Protein AF-0000000070183981 (afdb_homodimer)

pLDDT: mean 96.45, std 3.1, range [82.12, 98.88]

Sequence (362 aa):
METVVADTCALASLAIPRSVSSYDTASEPDPLQYLLTGSDVFVPTQVETELQEMAGYDDVHAAAATNVRAADEHYRVVDPLDREDADDALPAYGLDEGETAAIVLANALGVDALLTDEFTNLARVHALIEGATLVPTPRLLRDYARVGHMREEQARRLVETIAPHRSWGANSYVQAVLATLMETVVADTCALASLAIPRSVSSYDTASEPDPLQYLLTGSDVFVPTQVETELQEMAGYDDVHAAAATNVRAADEHYRVVDPLDREDADDALPAYGLDEGETAAIVLANALGVDALLTDEFTNLARVHALIEGATLVPTPRLLRDYARVGHMREEQARRLVETIAPHRSWGANSYVQAVLATL

Radius of gyration: 21.24 Å; Cα contacts (8 Å, |Δi|>4): 627; chains: 2; bounding box: 50×62×44 Å

Nearest PDB structures (foldseek):
  3zvk-assembly1_D  TM=5.906E-01  e=3.393E-03  Rickettsia felis
  2fe1-assembly1_A-2  TM=5.518E-01  e=3.990E-03  Pyrobaculum aerophilum str. IM2
  7r6y-assembly1_A  TM=2.533E-01  e=7.679E+00  Oryctolagus cuniculus
  3zvk-assembly1_D  TM=5.906E-01  e=3.692E-03  Rickettsia felis
  2fe1-assembly1_A-2  TM=5.517E-01  e=3.692E-03  Pyrobaculum aerophilum str. IM2

Organism: NCBI:txid2841257

Solvent-accessible surface area (backbone atoms only — not comparable to full-atom values): 19160 Å² total; per-residue (Å²): 108,61,31,31,25,44,22,48,63,25,50,33,52,40,24,29,51,77,45,38,89,93,40,57,51,89,84,39,86,41,60,41,58,49,50,42,73,62,23,51,36,36,28,26,47,57,20,53,51,49,33,56,58,42,35,69,52,90,50,58,61,11,45,2,20,44,54,52,60,73,46,53,88,44,44,42,76,42,54,58,56,75,44,93,86,39,55,96,60,84,74,86,82,84,60,56,68,34,59,43,39,31,45,53,33,29,46,72,69,58,29,48,24,36,33,36,60,50,73,92,50,37,55,56,51,57,36,61,42,54,85,34,43,80,37,32,53,61,54,48,38,48,49,36,21,73,76,62,78,39,52,54,67,55,32,50,49,49,46,62,66,35,21,75,81,69,69,36,78,83,33,65,46,54,52,42,32,54,69,75,93,107,60,30,31,26,43,24,50,63,24,50,31,50,40,22,29,50,75,47,39,87,91,40,57,51,88,84,39,87,43,61,41,58,50,49,42,72,61,23,50,36,35,29,27,48,56,22,53,52,50,32,55,58,42,35,69,52,90,49,58,62,10,46,4,20,44,53,52,59,73,46,53,91,45,42,44,76,41,54,59,56,75,44,93,87,39,54,97,60,83,74,89,81,85,60,56,67,34,58,42,38,32,44,54,34,29,46,73,67,58,29,50,24,37,32,37,62,51,73,91,48,37,54,56,52,59,37,63,42,54,88,35,42,80,37,33,53,62,54,48,39,48,51,37,20,74,75,62,79,39,51,55,67,54,33,51,49,49,48,62,66,35,21,75,80,69,69,35,79,83,32,65,47,53,52,42,31,55,69,74,93

InterPro domains:
  IPR021799 PIN-like domain, prokaryotic [PF11848] (39-179)

Structure (mmCIF, N/CA/C/O backbone):
data_AF-0000000070183981-model_v1
#
loop_
_entity.id
_entity.type
_entity.pdbx_description
1 polymer 'PIN domain containing protein'
#
loop_
_atom_site.group_PDB
_atom_site.id
_atom_site.type_symbol
_atom_site.label_atom_id
_atom_site.label_alt_id
_atom_site.label_comp_id
_atom_site.label_asym_id
_atom_site.label_entity_id
_atom_site.label_seq_id
_atom_site.pdbx_PDB_ins_code
_atom_site.Cartn_x
_atom_site.Cartn_y
_atom_site.Cartn_z
_atom_site.occupancy
_atom_site.B_iso_or_equiv
_atom_site.auth_seq_id
_atom_site.auth_comp_id
_atom_site.auth_asym_id
_atom_site.auth_atom_id
_atom_site.pdbx_PDB_model_num
ATOM 1 N N . MET A 1 1 ? 0.631 1.851 14.305 1 85.5 1 MET A N 1
ATOM 2 C CA . MET A 1 1 ? 1.65 2.682 13.672 1 85.5 1 MET A CA 1
ATOM 3 C C . MET A 1 1 ? 2.426 3.482 14.711 1 85.5 1 MET A C 1
ATOM 5 O O . MET A 1 1 ? 1.943 4.508 15.195 1 85.5 1 MET A O 1
ATOM 9 N N . GLU A 1 2 ? 3.535 2.947 15.148 1 94.38 2 GLU A N 1
ATOM 10 C CA . GLU A 1 2 ? 4.312 3.605 16.203 1 94.38 2 GLU A CA 1
ATOM 11 C C . GLU A 1 2 ? 5.109 4.781 15.633 1 94.38 2 GLU A C 1
ATOM 13 O O . GLU A 1 2 ? 5.176 5.844 16.266 1 94.38 2 GLU A O 1
ATOM 18 N N . THR A 1 3 ? 5.73 4.625 14.5 1 98.69 3 THR A N 1
ATOM 19 C CA . THR A 1 3 ? 6.516 5.672 13.859 1 98.69 3 THR A CA 1
ATOM 20 C C . THR A 1 3 ? 5.969 5.992 12.469 1 98.69 3 THR A C 1
ATOM 22 O O . THR A 1 3 ? 5.617 5.082 11.711 1 98.69 3 THR A O 1
ATOM 25 N N . VAL A 1 4 ? 5.887 7.32 12.188 1 98.75 4 VAL A N 1
ATOM 26 C CA . VAL A 1 4 ? 5.242 7.746 10.953 1 98.75 4 VAL A CA 1
ATOM 27 C C . VAL A 1 4 ? 6.012 8.914 10.344 1 98.75 4 VAL A C 1
ATOM 29 O O . VAL A 1 4 ? 6.453 9.82 11.062 1 98.75 4 VAL A O 1
ATOM 32 N N . VAL A 1 5 ? 6.246 8.875 9.07 1 98.88 5 VAL A N 1
ATOM 33 C CA . VAL A 1 5 ? 6.59 10.07 8.305 1 98.88 5 VAL A CA 1
ATOM 34 C C . VAL A 1 5 ? 5.348 10.602 7.59 1 98.88 5 VAL A C 1
ATOM 36 O O . VAL A 1 5 ? 4.602 9.836 6.977 1 98.88 5 VAL A O 1
ATOM 39 N N . ALA A 1 6 ? 5.074 11.875 7.727 1 98.88 6 ALA A N 1
ATOM 40 C CA . ALA A 1 6 ? 3.883 12.469 7.129 1 98.88 6 ALA A CA 1
ATOM 41 C C . ALA A 1 6 ? 4.254 13.562 6.133 1 98.88 6 ALA A C 1
ATOM 43 O O . ALA A 1 6 ? 5.188 14.336 6.367 1 98.88 6 ALA A O 1
ATOM 44 N N . ASP A 1 7 ? 3.541 13.578 5 1 98.31 7 ASP A N 1
ATOM 45 C CA . ASP A 1 7 ? 3.787 14.609 3.996 1 98.31 7 ASP A CA 1
ATOM 46 C C . ASP A 1 7 ? 2.791 15.758 4.129 1 98.31 7 ASP A C 1
ATOM 48 O O . ASP A 1 7 ? 1.891 15.711 4.969 1 98.31 7 ASP A O 1
ATOM 52 N N . THR A 1 8 ? 2.982 16.781 3.371 1 98.31 8 THR A N 1
ATOM 53 C CA . THR A 1 8 ? 2.244 18.047 3.49 1 98.31 8 THR A CA 1
ATOM 54 C C . THR A 1 8 ? 0.746 17.797 3.326 1 98.31 8 THR A C 1
ATOM 56 O O . THR A 1 8 ? -0.052 18.234 4.164 1 98.31 8 THR A O 1
ATOM 59 N N . CYS A 1 9 ? 0.341 17.125 2.271 1 97.69 9 CYS A N 1
ATOM 60 C CA . CYS A 1 9 ? -1.069 16.984 1.922 1 97.69 9 CYS A CA 1
ATOM 61 C C . CYS A 1 9 ? -1.827 16.219 2.992 1 97.69 9 CYS A C 1
ATOM 63 O O . CYS A 1 9 ? -2.951 16.578 3.346 1 97.69 9 CYS A O 1
ATOM 65 N N . ALA A 1 10 ? -1.225 15.203 3.545 1 98.62 10 ALA A N 1
ATOM 66 C CA . ALA A 1 10 ? -1.896 14.406 4.566 1 98.62 10 ALA A CA 1
ATOM 67 C C . ALA A 1 10 ? -2.059 15.195 5.863 1 98.62 10 ALA A C 1
ATOM 69 O O . ALA A 1 10 ? -3.119 15.156 6.492 1 98.62 10 ALA A O 1
ATOM 70 N N . LEU A 1 11 ? -1.002 15.883 6.258 1 98.81 11 LEU A N 1
ATOM 71 C CA . LEU A 1 11 ? -1.078 16.703 7.461 1 98.81 11 LEU A CA 1
ATOM 72 C C . LEU A 1 11 ? -2.15 17.781 7.316 1 98.81 11 LEU A C 1
ATOM 74 O O . LEU A 1 11 ? -2.951 17.984 8.234 1 98.81 11 LEU A O 1
ATOM 78 N N . ALA A 1 12 ? -2.127 18.438 6.203 1 98.56 12 ALA A N 1
ATOM 79 C CA . ALA A 1 12 ? -3.148 19.453 5.945 1 98.56 12 ALA A CA 1
ATOM 80 C C . ALA A 1 12 ? -4.547 18.844 5.977 1 98.56 12 ALA A C 1
ATOM 82 O O . ALA A 1 12 ? -5.469 19.422 6.555 1 98.56 12 ALA A O 1
ATOM 83 N N . SER A 1 13 ? -4.723 17.688 5.332 1 98.75 13 SER A N 1
ATOM 84 C CA . SER A 1 13 ? -6.016 17 5.328 1 98.75 13 SER A CA 1
ATOM 85 C C . SER A 1 13 ? -6.496 16.719 6.746 1 98.75 13 SER A C 1
ATOM 87 O O . SER A 1 13 ? -7.648 16.984 7.086 1 98.75 13 SER A O 1
ATOM 89 N N . LEU A 1 14 ? -5.629 16.234 7.598 1 98.75 14 LEU A N 1
ATOM 90 C CA . LEU A 1 14 ? -5.988 15.852 8.961 1 98.75 14 LEU A CA 1
ATOM 91 C C . LEU A 1 14 ? -6.309 17.078 9.805 1 98.75 14 LEU A C 1
ATOM 93 O O . LEU A 1 14 ? -6.992 16.969 10.828 1 98.75 14 LEU A O 1
ATOM 97 N N . ALA A 1 15 ? -5.852 18.25 9.383 1 98.69 15 ALA A N 1
ATOM 98 C CA . ALA A 1 15 ? -6.039 19.469 10.156 1 98.69 15 ALA A CA 1
ATOM 99 C C . ALA A 1 15 ? -7.293 20.219 9.711 1 98.69 15 ALA A C 1
ATOM 101 O O . ALA A 1 15 ? -7.754 21.141 10.398 1 98.69 15 ALA A O 1
ATOM 102 N N . ILE A 1 16 ? -7.871 19.859 8.602 1 98.56 16 ILE A N 1
ATOM 103 C CA . ILE A 1 16 ? -9.008 20.562 8.023 1 98.56 16 ILE A CA 1
ATOM 104 C C . ILE A 1 16 ? -10.172 20.562 9 1 98.56 16 ILE A C 1
ATOM 106 O O . ILE A 1 16 ? -10.812 21.594 9.219 1 98.56 16 ILE A O 1
ATOM 110 N N . PRO A 1 17 ? -10.477 19.453 9.672 1 98.56 17 PRO A N 1
ATOM 111 C CA . PRO A 1 17 ? -11.625 19.469 10.578 1 98.56 17 PRO A CA 1
ATOM 112 C C . PRO A 1 17 ? -11.508 20.562 11.648 1 98.56 17 PRO A C 1
ATOM 114 O O . PRO A 1 17 ? -12.523 21.125 12.07 1 98.56 17 PRO A O 1
ATOM 117 N N . ARG A 1 18 ? -10.32 20.938 12.039 1 97.62 18 ARG A N 1
ATOM 118 C CA . ARG A 1 18 ? -10.109 22 13.008 1 97.62 18 ARG A CA 1
ATOM 119 C C . ARG A 1 18 ? -10.281 23.375 12.359 1 97.62 18 ARG A C 1
ATOM 121 O O . ARG A 1 18 ? -10.422 24.375 13.055 1 97.62 18 ARG A O 1
ATOM 128 N N . SER A 1 19 ? -10.273 23.406 11.031 1 97.44 19 SER A N 1
ATOM 129 C CA . SER A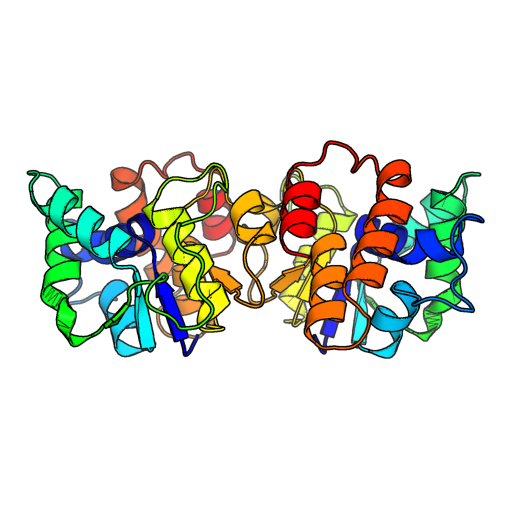 1 19 ? -10.188 24.672 10.312 1 97.44 19 SER A CA 1
ATOM 130 C C . SER A 1 19 ? -11.539 25.062 9.727 1 97.44 19 SER A C 1
ATOM 132 O O . SER A 1 19 ? -11.656 26.125 9.102 1 97.44 19 SER A O 1
ATOM 134 N N . VAL A 1 20 ? -12.516 24.188 9.906 1 97.56 20 VAL A N 1
ATOM 135 C CA . VAL A 1 20 ? -13.812 24.5 9.312 1 97.56 20 VAL A CA 1
ATOM 136 C C . VAL A 1 20 ? -14.875 24.578 10.406 1 97.56 20 VAL A C 1
ATOM 138 O O . VAL A 1 20 ? -14.758 23.938 11.445 1 97.56 20 VAL A O 1
ATOM 141 N N . SER A 1 21 ? -15.875 25.359 10.141 1 95.19 21 SER A N 1
ATOM 142 C CA . SER A 1 21 ? -16.922 25.578 11.133 1 95.19 21 SER A CA 1
ATOM 143 C C . SER A 1 21 ? -17.938 24.438 11.133 1 95.19 21 SER A C 1
ATOM 145 O O . SER A 1 21 ? -18.672 24.25 12.109 1 95.19 21 SER A O 1
ATOM 147 N N . SER A 1 22 ? -17.953 23.609 10.07 1 95.56 22 SER A N 1
ATOM 148 C CA . SER A 1 22 ? -18.969 22.578 9.906 1 95.56 22 SER A CA 1
ATOM 149 C C . SER A 1 22 ? -18.625 21.344 10.734 1 95.56 22 SER A C 1
ATOM 151 O O . SER A 1 22 ? -19.406 20.391 10.805 1 95.56 22 SER A O 1
ATOM 153 N N . TYR A 1 23 ? -17.469 21.359 11.398 1 97.44 23 TYR A N 1
ATOM 154 C CA . TYR A 1 23 ? -17.031 20.234 12.227 1 97.44 23 TYR A CA 1
ATOM 155 C C . TYR A 1 23 ? -16.438 20.734 13.539 1 97.44 23 TYR A C 1
ATOM 157 O O . TYR A 1 23 ? -15.672 21.703 13.562 1 97.44 23 TYR A O 1
ATOM 165 N N . ASP A 1 24 ? -16.828 20.078 14.617 1 96.88 24 ASP A N 1
ATOM 166 C CA . ASP A 1 24 ? -16.422 20.531 15.945 1 96.88 24 ASP A CA 1
ATOM 167 C C . ASP A 1 24 ? -15.508 19.516 16.609 1 96.88 24 ASP A C 1
ATOM 169 O O . ASP A 1 24 ? -15.984 18.578 17.25 1 96.88 24 ASP A O 1
ATOM 173 N N . THR A 1 25 ? -14.203 19.781 16.594 1 95.5 25 THR A N 1
ATOM 174 C CA . THR A 1 25 ? -13.219 18.844 17.125 1 95.5 25 THR A CA 1
ATOM 175 C C . THR A 1 25 ? -13.242 18.844 18.656 1 95.5 25 THR A C 1
ATOM 177 O O . THR A 1 25 ? -12.57 18.031 19.297 1 95.5 25 THR A O 1
ATOM 180 N N . ALA A 1 26 ? -14.016 19.688 19.25 1 94.5 26 ALA A N 1
ATOM 181 C CA . ALA A 1 26 ? -14.164 19.672 20.703 1 94.5 26 ALA A CA 1
ATOM 182 C C . ALA A 1 26 ? -15.078 18.531 21.156 1 94.5 26 ALA A C 1
ATOM 184 O O . ALA A 1 26 ? -14.883 17.969 22.234 1 94.5 26 ALA A O 1
ATOM 185 N N . SER A 1 27 ? -16.031 18.188 20.344 1 95.44 27 SER A N 1
ATOM 186 C CA . SER A 1 27 ? -17.016 17.172 20.719 1 95.44 27 SER A CA 1
ATOM 187 C C . SER A 1 27 ? -16.906 15.938 19.828 1 95.44 27 SER A C 1
ATOM 189 O O . SER A 1 27 ? -17.516 14.906 20.125 1 95.44 27 SER A O 1
ATOM 191 N N . GLU A 1 28 ? -16.188 16.078 18.797 1 97.38 28 GLU A N 1
ATOM 192 C CA . GLU A 1 28 ? -15.992 14.984 17.844 1 97.38 28 GLU A CA 1
ATOM 193 C C . GLU A 1 28 ? -14.516 14.625 17.703 1 97.38 28 GLU A C 1
ATOM 195 O O . GLU A 1 28 ? -13.641 15.398 18.094 1 97.38 28 GLU A O 1
ATOM 200 N N . PRO A 1 29 ? -14.188 13.484 17.188 1 97.69 29 PRO A N 1
ATOM 201 C CA . PRO A 1 29 ? -12.789 13.07 17.047 1 97.69 29 PRO A CA 1
ATOM 202 C C . PRO A 1 29 ? -11.961 14.07 16.25 1 97.69 29 PRO A C 1
ATOM 204 O O . PRO A 1 29 ? -12.43 14.609 15.242 1 97.69 29 PRO A O 1
ATOM 207 N N . ASP A 1 30 ? -10.797 14.352 16.75 1 98.12 30 ASP A N 1
ATOM 208 C CA . ASP A 1 30 ? -9.797 15.164 16.078 1 98.12 30 ASP A CA 1
ATOM 209 C C . ASP A 1 30 ? -8.688 14.297 15.492 1 98.12 30 ASP A C 1
ATOM 211 O O . ASP A 1 30 ? -7.766 13.891 16.203 1 98.12 30 ASP A O 1
ATOM 215 N N . PRO A 1 31 ? -8.758 14.109 14.172 1 98.19 31 PRO A N 1
ATOM 216 C CA . PRO A 1 31 ? -7.832 13.125 13.609 1 98.19 31 PRO A CA 1
ATOM 217 C C . PRO A 1 31 ? -6.375 13.586 13.656 1 98.19 31 PRO A C 1
ATOM 219 O O . PRO A 1 31 ? -5.465 12.758 13.766 1 98.19 31 PRO A O 1
ATOM 222 N N . LEU A 1 32 ? -6.09 14.898 13.547 1 98.5 32 LEU A N 1
ATOM 223 C CA . LEU A 1 32 ? -4.719 15.383 13.688 1 98.5 32 LEU A CA 1
ATOM 224 C C . LEU A 1 32 ? -4.184 15.102 15.086 1 98.5 32 LEU A C 1
ATOM 226 O O . LEU A 1 32 ? -3.041 14.656 15.234 1 98.5 32 LEU A O 1
ATOM 230 N N . GLN A 1 33 ? -4.973 15.375 16.078 1 97.38 33 GLN A N 1
ATOM 231 C CA . GLN A 1 33 ? -4.586 15.086 17.453 1 97.38 33 GLN A CA 1
ATOM 232 C C . GLN A 1 33 ? -4.312 13.594 17.641 1 97.38 33 GLN A C 1
ATOM 234 O O . GLN A 1 33 ? -3.342 13.219 18.312 1 97.38 33 GLN A O 1
ATOM 239 N N . TYR A 1 34 ? -5.191 12.727 17.094 1 97.56 34 TYR A N 1
ATOM 240 C CA . TYR A 1 34 ? -5.004 11.289 17.219 1 97.56 34 TYR A CA 1
ATOM 241 C C . TYR A 1 34 ? -3.65 10.867 16.656 1 97.56 34 TYR A C 1
ATOM 243 O O . TYR A 1 34 ? -2.936 10.078 17.281 1 97.56 34 TYR A O 1
ATOM 251 N N . LEU A 1 35 ? -3.289 11.383 15.492 1 98.31 35 LEU A N 1
ATOM 252 C CA . LEU A 1 35 ? -2.014 11.039 14.875 1 98.31 35 LEU A CA 1
ATOM 253 C C . LEU A 1 35 ? -0.848 11.492 15.742 1 98.31 35 LEU A C 1
ATOM 255 O O . LEU A 1 35 ? 0.049 10.703 16.047 1 98.31 35 LEU A O 1
ATOM 259 N N . LEU A 1 36 ? -0.899 12.742 16.188 1 98.31 36 LEU A N 1
ATOM 260 C CA . LEU A 1 36 ? 0.239 13.383 16.828 1 98.31 36 LEU A CA 1
ATOM 261 C C . LEU A 1 36 ? 0.43 12.852 18.25 1 98.31 36 LEU A C 1
ATOM 263 O O . LEU A 1 36 ? 1.544 12.867 18.781 1 98.31 36 LEU A O 1
ATOM 267 N N . THR A 1 37 ? -0.575 12.344 18.859 1 96.5 37 THR A N 1
ATOM 268 C CA . THR A 1 37 ? -0.451 11.82 20.203 1 96.5 37 THR A CA 1
ATOM 269 C C . THR A 1 37 ? -0.299 10.305 20.188 1 96.5 37 THR A C 1
ATOM 271 O O . THR A 1 37 ? 0.174 9.711 21.172 1 96.5 37 THR A O 1
ATOM 274 N N . GLY A 1 38 ? -0.689 9.68 19.141 1 96.56 38 GLY A N 1
ATOM 275 C CA . GLY A 1 38 ? -0.695 8.227 19.078 1 96.56 38 GLY A CA 1
ATOM 276 C C . GLY A 1 38 ? 0.541 7.652 18.422 1 96.56 38 GLY A C 1
ATOM 277 O O . GLY A 1 38 ? 0.79 6.445 18.484 1 96.56 38 GLY A O 1
ATOM 278 N N . SER A 1 39 ? 1.316 8.484 17.75 1 97.94 39 SER A N 1
ATOM 279 C CA . SER A 1 39 ? 2.492 8.023 17.016 1 97.94 39 SER A CA 1
ATOM 280 C C . SER A 1 39 ? 3.652 9.008 17.172 1 97.94 39 SER A C 1
ATOM 282 O O . SER A 1 39 ? 3.445 10.172 17.5 1 97.94 39 SER A O 1
ATOM 284 N N . ASP A 1 40 ? 4.859 8.492 17.031 1 98.69 40 ASP A N 1
ATOM 285 C CA . ASP A 1 40 ? 6.016 9.352 16.781 1 98.69 40 ASP A CA 1
ATOM 286 C C . ASP A 1 40 ? 6.062 9.82 15.336 1 98.69 40 ASP A C 1
ATOM 288 O O . ASP A 1 40 ? 6.367 9.047 14.43 1 98.69 40 ASP A O 1
ATOM 292 N N . VAL A 1 41 ? 5.812 11.094 15.133 1 98.88 41 VAL A N 1
ATOM 293 C CA . VAL A 1 41 ? 5.633 11.609 13.781 1 98.88 41 VAL A CA 1
ATOM 294 C C . VAL A 1 41 ? 6.879 12.383 13.352 1 98.88 41 VAL A C 1
ATOM 296 O O . VAL A 1 41 ? 7.367 13.242 14.086 1 98.88 41 VAL A O 1
ATOM 299 N N . PHE A 1 42 ? 7.402 12.086 12.18 1 98.88 42 PHE A N 1
ATOM 300 C CA . PHE A 1 42 ? 8.508 12.789 11.539 1 98.88 42 PHE A CA 1
ATOM 301 C C . PHE A 1 42 ? 8.031 13.547 10.312 1 98.88 42 PHE A C 1
ATOM 303 O O . PHE A 1 42 ? 7.223 13.039 9.531 1 98.88 42 PHE A O 1
ATOM 310 N N . VAL A 1 43 ? 8.531 14.711 10.188 1 98.81 43 VAL A N 1
ATOM 311 C CA . VAL A 1 43 ? 8.211 15.594 9.07 1 98.81 43 VAL A CA 1
ATOM 312 C C . VAL A 1 43 ? 9.492 16.078 8.406 1 98.81 43 VAL A C 1
ATOM 314 O O . VAL A 1 43 ? 10.344 16.688 9.055 1 98.81 43 VAL A O 1
ATOM 317 N N . PRO A 1 44 ? 9.648 15.781 7.09 1 98.69 44 PRO A N 1
ATOM 318 C CA . PRO A 1 44 ? 10.844 16.312 6.418 1 98.69 44 PRO A CA 1
ATOM 319 C C . PRO A 1 44 ? 10.891 17.844 6.406 1 98.69 44 PRO A C 1
ATOM 321 O O . PRO A 1 44 ? 9.844 18.484 6.367 1 98.69 44 PRO A O 1
ATOM 324 N N . THR A 1 45 ? 12.102 18.375 6.328 1 98.31 45 THR A N 1
ATOM 325 C CA . THR A 1 45 ? 12.281 19.828 6.277 1 98.31 45 THR A CA 1
ATOM 326 C C . THR A 1 45 ? 11.547 20.422 5.082 1 98.31 45 THR A C 1
ATOM 328 O O . THR A 1 45 ? 11.039 21.547 5.16 1 98.31 45 THR A O 1
ATOM 331 N N . GLN A 1 46 ? 11.547 19.719 3.949 1 98.44 46 GLN A N 1
ATOM 332 C CA . GLN A 1 46 ? 10.844 20.172 2.754 1 98.44 46 GLN A CA 1
ATOM 333 C C . GLN A 1 46 ? 9.344 20.328 3.02 1 98.44 46 GLN A C 1
ATOM 335 O O . GLN A 1 46 ? 8.719 21.281 2.551 1 98.44 46 GLN A O 1
ATOM 340 N N . VAL A 1 47 ? 8.781 19.422 3.771 1 98.69 47 VAL A N 1
ATOM 341 C CA . VAL A 1 47 ? 7.359 19.438 4.113 1 98.69 47 VAL A CA 1
ATOM 342 C C . VAL A 1 47 ? 7.074 20.594 5.066 1 98.69 47 VAL A C 1
ATOM 344 O O . VAL A 1 47 ? 6.07 21.297 4.914 1 98.69 47 VAL A O 1
ATOM 347 N N . GLU A 1 48 ? 7.941 20.797 6.047 1 98.62 48 GLU A N 1
ATOM 348 C CA . GLU A 1 48 ? 7.801 21.938 6.945 1 98.62 48 GLU A CA 1
ATOM 349 C C . GLU A 1 48 ? 7.77 23.25 6.164 1 98.62 48 GLU A C 1
ATOM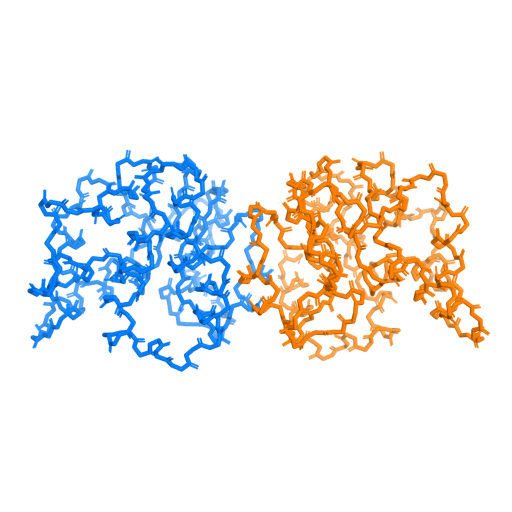 351 O O . GLU A 1 48 ? 6.949 24.125 6.445 1 98.62 48 GLU A O 1
ATOM 356 N N . THR A 1 49 ? 8.664 23.375 5.207 1 98.44 49 THR A N 1
ATOM 357 C CA . THR A 1 49 ? 8.719 24.562 4.359 1 98.44 49 THR A CA 1
ATOM 358 C C . THR A 1 49 ? 7.41 24.734 3.588 1 98.44 49 THR A C 1
ATOM 360 O O . THR A 1 49 ? 6.879 25.844 3.498 1 98.44 49 THR A O 1
ATOM 363 N N . GLU A 1 50 ? 6.914 23.656 3.045 1 98.69 50 GLU A N 1
ATOM 364 C CA . GLU A 1 50 ? 5.652 23.703 2.309 1 98.69 50 GLU A CA 1
ATOM 365 C C . GLU A 1 50 ? 4.5 24.125 3.213 1 98.69 50 GLU A C 1
ATOM 367 O O . GLU A 1 50 ? 3.633 24.891 2.803 1 98.69 50 GLU A O 1
ATOM 372 N N . LEU A 1 51 ? 4.484 23.594 4.414 1 98.5 51 LEU A N 1
ATOM 373 C CA . LEU A 1 51 ? 3.451 23.969 5.371 1 98.5 51 LEU A CA 1
ATOM 374 C C . LEU A 1 51 ? 3.537 25.469 5.699 1 98.5 51 LEU A C 1
ATOM 376 O O . LEU A 1 51 ? 2.51 26.141 5.809 1 98.5 51 LEU A O 1
ATOM 380 N N . GLN A 1 52 ? 4.723 25.953 5.855 1 98.31 52 GLN A N 1
ATOM 381 C CA . GLN A 1 52 ? 4.93 27.375 6.125 1 98.31 52 GLN A CA 1
ATOM 382 C C . GLN A 1 52 ? 4.402 28.234 4.977 1 98.31 52 GLN A C 1
ATOM 384 O O . GLN A 1 52 ? 3.734 29.25 5.203 1 98.31 52 GLN A O 1
ATOM 389 N N . GLU A 1 53 ? 4.707 27.828 3.74 1 98 53 GLU A N 1
ATOM 390 C CA . GLU A 1 53 ? 4.23 28.547 2.564 1 98 53 GLU A CA 1
ATOM 391 C C . GLU A 1 53 ? 2.709 28.5 2.469 1 98 53 GLU A C 1
ATOM 393 O O . GLU A 1 53 ? 2.072 29.516 2.191 1 98 53 GLU A O 1
ATOM 398 N N . MET A 1 54 ? 2.148 27.344 2.713 1 97.44 54 MET A N 1
ATOM 399 C CA . MET A 1 54 ? 0.699 27.172 2.666 1 97.44 54 MET A CA 1
ATOM 400 C C . MET A 1 54 ? 0.009 28.062 3.697 1 97.44 54 MET A C 1
ATOM 402 O O . MET A 1 54 ? -1.062 28.609 3.436 1 97.44 54 MET A O 1
ATOM 406 N N . ALA A 1 55 ? 0.583 28.25 4.844 1 97.31 55 ALA A N 1
ATOM 407 C CA . ALA A 1 55 ? 0.009 29 5.949 1 97.31 55 ALA A CA 1
ATOM 408 C C . ALA A 1 55 ? -0.073 30.484 5.605 1 97.31 55 ALA A C 1
ATOM 410 O O . ALA A 1 55 ? -0.772 31.25 6.277 1 97.31 55 ALA A O 1
ATOM 411 N N . GLY A 1 56 ? 0.667 30.891 4.602 1 94.94 56 GLY A N 1
ATOM 412 C CA . GLY A 1 56 ? 0.714 32.281 4.223 1 94.94 56 GLY A CA 1
ATOM 413 C C . GLY A 1 56 ? -0.491 32.75 3.414 1 94.94 56 GLY A C 1
ATOM 414 O O . GLY A 1 56 ? -0.698 33.938 3.201 1 94.94 56 GLY A O 1
ATOM 415 N N . TYR A 1 57 ? -1.337 31.844 2.994 1 93.81 57 TYR A N 1
ATOM 416 C CA . TYR A 1 57 ? -2.527 32.156 2.217 1 93.81 57 TYR A CA 1
ATOM 417 C C . TYR A 1 57 ? -3.711 32.469 3.129 1 93.81 57 TYR A C 1
ATOM 419 O O . TYR A 1 57 ? -3.533 32.719 4.32 1 93.81 57 TYR A O 1
ATOM 427 N N . ASP A 1 58 ? -4.758 32.719 2.521 1 91.5 58 ASP A N 1
ATOM 428 C CA . ASP A 1 58 ? -5.961 33.031 3.287 1 91.5 58 ASP A CA 1
ATOM 429 C C . ASP A 1 58 ? -7.133 32.156 2.855 1 91.5 58 ASP A C 1
ATOM 431 O O . ASP A 1 58 ? -8.086 32.625 2.246 1 91.5 58 ASP A O 1
ATOM 435 N N . ASP A 1 59 ? -7.008 30.859 3.145 1 95.19 59 ASP A N 1
ATOM 436 C CA . ASP A 1 59 ? -8.055 29.891 2.846 1 95.19 59 ASP A CA 1
ATOM 437 C C . ASP A 1 59 ? -8.023 28.734 3.838 1 95.19 59 ASP A C 1
ATOM 439 O O . ASP A 1 59 ? -7.348 28.797 4.867 1 95.19 59 ASP A O 1
ATOM 443 N N . VAL A 1 60 ? -8.852 27.797 3.68 1 96.25 60 VAL A N 1
ATOM 444 C CA . VAL A 1 60 ? -9.008 26.672 4.605 1 96.25 60 VAL A CA 1
ATOM 445 C C . VAL A 1 60 ? -7.691 25.906 4.715 1 96.25 60 VAL A C 1
ATOM 447 O O . VAL A 1 60 ? -7.352 25.406 5.785 1 96.25 60 VAL A O 1
ATOM 450 N N . HIS A 1 61 ? -6.883 25.828 3.645 1 96.81 61 HIS A N 1
ATOM 451 C CA . HIS A 1 61 ? -5.594 25.141 3.662 1 96.81 61 HIS A CA 1
ATOM 452 C C . HIS A 1 61 ? -4.578 25.891 4.512 1 96.81 61 HIS A C 1
ATOM 454 O O . HIS A 1 61 ? -3.75 25.281 5.188 1 96.81 61 HIS A O 1
ATOM 460 N N . ALA A 1 62 ? -4.684 27.188 4.383 1 98 62 ALA A N 1
ATOM 461 C CA . ALA A 1 62 ? -3.816 28.016 5.215 1 98 62 ALA A CA 1
ATOM 462 C C . ALA A 1 62 ? -4.105 27.797 6.699 1 98 62 ALA A C 1
ATOM 464 O O . ALA A 1 62 ? -3.182 27.672 7.504 1 98 62 ALA A O 1
ATOM 465 N N . ALA A 1 63 ? -5.379 27.828 7.027 1 98.12 63 ALA A N 1
ATOM 466 C CA . ALA A 1 63 ? -5.781 27.578 8.406 1 98.12 63 ALA A CA 1
ATOM 467 C C . ALA A 1 63 ? -5.336 26.203 8.867 1 98.12 63 ALA A C 1
ATOM 469 O O . ALA A 1 63 ? -4.852 26.031 9.984 1 98.12 63 ALA A O 1
ATOM 470 N N . ALA A 1 64 ? -5.504 25.188 8.031 1 98.38 64 ALA A N 1
ATOM 471 C CA . ALA A 1 64 ? -5.074 23.828 8.336 1 98.38 64 ALA A CA 1
ATOM 472 C C . ALA A 1 64 ? -3.568 23.766 8.578 1 98.38 64 ALA A C 1
ATOM 474 O O . ALA A 1 64 ? -3.113 23.203 9.578 1 98.38 64 ALA A O 1
ATOM 475 N N . ALA A 1 65 ? -2.832 24.375 7.629 1 98.56 65 ALA A N 1
ATOM 476 C CA . ALA A 1 65 ? -1.377 24.391 7.758 1 98.56 65 ALA A CA 1
ATOM 477 C C . ALA A 1 65 ? -0.952 25.094 9.047 1 98.56 65 ALA A C 1
ATOM 479 O O . ALA A 1 65 ? -0.027 24.641 9.727 1 98.56 65 ALA A O 1
ATOM 480 N N . THR A 1 66 ? -1.589 26.188 9.359 1 98.44 66 THR A N 1
ATOM 481 C CA . THR A 1 66 ? -1.312 26.906 10.594 1 98.44 66 THR A CA 1
ATOM 482 C C . THR A 1 66 ? -1.568 26.031 11.812 1 98.44 66 THR A C 1
ATOM 484 O O . THR A 1 66 ? -0.788 26.031 12.766 1 98.44 66 THR A O 1
ATOM 487 N N . ASN A 1 67 ? -2.668 25.297 11.797 1 98.12 67 ASN A N 1
ATOM 488 C CA . ASN A 1 67 ? -2.99 24.375 12.883 1 98.12 67 ASN A CA 1
ATOM 489 C C . ASN A 1 67 ? -1.92 23.297 13.039 1 98.12 67 ASN A C 1
ATOM 491 O O . ASN A 1 67 ? -1.555 22.938 14.156 1 98.12 67 ASN A O 1
ATOM 495 N N . VAL A 1 68 ? -1.388 22.734 11.945 1 98.75 68 VAL A N 1
ATOM 496 C CA . VAL A 1 68 ? -0.322 21.734 12.008 1 98.75 68 VAL A CA 1
ATOM 497 C C . VAL A 1 68 ? 0.923 22.344 12.641 1 98.75 68 VAL A C 1
ATOM 499 O O . VAL A 1 68 ? 1.509 21.766 13.562 1 98.75 68 VAL A O 1
ATOM 502 N N . ARG A 1 69 ? 1.273 23.516 12.125 1 98.5 69 ARG A N 1
ATOM 503 C CA . ARG A 1 69 ? 2.498 24.172 12.586 1 98.5 69 ARG A CA 1
ATOM 504 C C . ARG A 1 69 ? 2.398 24.547 14.055 1 98.5 69 ARG A C 1
ATOM 506 O O . ARG A 1 69 ? 3.396 24.531 14.781 1 98.5 69 ARG A O 1
ATOM 513 N N . ALA A 1 70 ? 1.241 24.844 14.523 1 98 70 ALA A N 1
ATOM 514 C CA . ALA A 1 70 ? 1.024 25.203 15.93 1 98 70 ALA A CA 1
ATOM 515 C C . ALA A 1 70 ? 1.266 24.016 16.844 1 98 70 ALA A C 1
ATOM 517 O O . ALA A 1 70 ? 1.488 24.188 18.047 1 98 70 ALA A O 1
ATOM 518 N N . ALA A 1 71 ? 1.226 22.812 16.297 1 97.88 71 ALA A N 1
ATOM 519 C CA . ALA A 1 71 ? 1.426 21.594 17.062 1 97.88 71 ALA A CA 1
ATOM 520 C C . ALA A 1 71 ? 2.863 21.094 16.938 1 97.88 71 ALA A C 1
ATOM 522 O O . ALA A 1 71 ? 3.125 19.891 17.062 1 97.88 71 ALA A O 1
ATOM 523 N N . ASP A 1 72 ? 3.812 21.969 16.719 1 96.44 72 ASP A N 1
ATOM 524 C CA . ASP A 1 72 ? 5.195 21.641 16.375 1 96.44 72 ASP A CA 1
ATOM 525 C C . ASP A 1 72 ? 5.879 20.906 17.531 1 96.44 72 ASP A C 1
ATOM 527 O O . ASP A 1 72 ? 6.91 20.25 17.344 1 96.44 72 ASP A O 1
ATOM 531 N N . GLU A 1 73 ? 5.363 20.859 18.719 1 97.56 73 GLU A N 1
ATOM 532 C CA . GLU A 1 73 ? 5.953 20.125 19.844 1 97.56 73 GLU A CA 1
ATOM 533 C C . GLU A 1 73 ? 5.656 18.625 19.734 1 97.56 73 GLU A C 1
ATOM 535 O O . GLU A 1 73 ? 6.273 17.828 20.438 1 97.56 73 GLU A O 1
ATOM 540 N N . HIS A 1 74 ? 4.77 18.25 18.859 1 98.19 74 HIS A N 1
ATOM 541 C CA . HIS A 1 74 ? 4.285 16.875 18.828 1 98.19 74 HIS A CA 1
ATOM 542 C C . HIS A 1 74 ? 4.832 16.125 17.625 1 98.19 74 HIS A C 1
ATOM 544 O O . HIS A 1 74 ? 4.461 14.977 17.391 1 98.19 74 HIS A O 1
ATOM 550 N N . TYR A 1 75 ? 5.613 16.734 16.828 1 98.75 75 TYR A N 1
ATOM 551 C CA . TYR A 1 75 ? 6.32 16.047 15.758 1 98.75 75 TYR A CA 1
ATOM 552 C C . TYR A 1 75 ? 7.738 16.562 15.602 1 98.75 75 TYR A C 1
ATOM 554 O O . TYR A 1 75 ? 8.07 17.641 16.109 1 98.75 75 TYR A O 1
ATOM 562 N N . ARG A 1 76 ? 8.578 15.789 14.969 1 98.62 76 ARG A N 1
ATOM 563 C CA . ARG A 1 76 ? 9.969 16.172 14.758 1 98.62 76 ARG A CA 1
ATOM 564 C C . ARG A 1 76 ? 10.242 16.453 13.281 1 98.62 76 ARG A C 1
ATOM 566 O O . ARG A 1 76 ? 9.891 15.656 12.414 1 98.62 76 ARG A O 1
ATOM 573 N N . VAL A 1 77 ? 10.828 17.562 13.07 1 98.62 77 VAL A N 1
ATOM 574 C CA . VAL A 1 77 ? 11.281 17.906 11.734 1 98.62 77 VAL A CA 1
ATOM 575 C C . VAL A 1 77 ? 12.68 17.344 11.5 1 98.62 77 VAL A C 1
ATOM 577 O O . VAL A 1 77 ? 13.586 17.578 12.305 1 98.62 77 VAL A O 1
ATOM 580 N N . VAL A 1 78 ? 12.812 16.625 10.43 1 98.06 78 VAL A N 1
ATOM 581 C CA . VAL A 1 78 ? 14.086 15.961 10.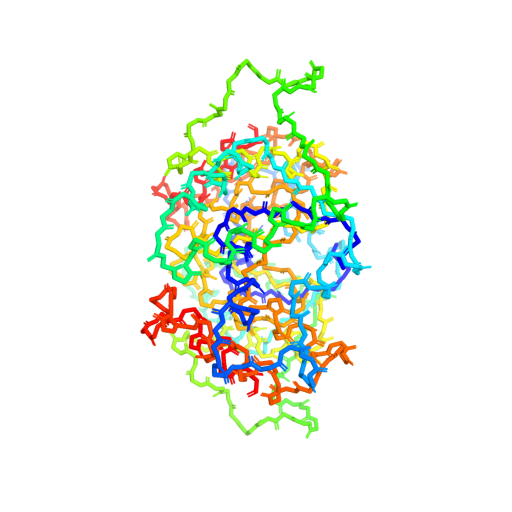148 1 98.06 78 VAL A CA 1
ATOM 582 C C . VAL A 1 78 ? 14.5 16.234 8.703 1 98.06 78 VAL A C 1
ATOM 584 O O . VAL A 1 78 ? 13.672 16.141 7.789 1 98.06 78 VAL A O 1
ATOM 587 N N . ASP A 1 79 ? 15.695 16.625 8.477 1 97.69 79 ASP A N 1
ATOM 588 C CA . ASP A 1 79 ? 16.25 16.734 7.133 1 97.69 79 ASP A CA 1
ATOM 589 C C . ASP A 1 79 ? 16.672 15.367 6.598 1 97.69 79 ASP A C 1
ATOM 591 O O . ASP A 1 79 ? 17.625 14.766 7.113 1 97.69 79 ASP A O 1
ATOM 595 N N . PRO A 1 80 ? 16.016 14.906 5.52 1 96.88 80 PRO A N 1
ATOM 596 C CA . PRO A 1 80 ? 16.359 13.578 5.016 1 96.88 80 PRO A CA 1
ATOM 597 C C . PRO A 1 80 ? 17.797 13.5 4.484 1 96.88 80 PRO A C 1
ATOM 599 O O . PRO A 1 80 ? 18.328 12.406 4.32 1 96.88 80 PRO A O 1
ATOM 602 N N . LEU A 1 81 ? 18.375 14.625 4.25 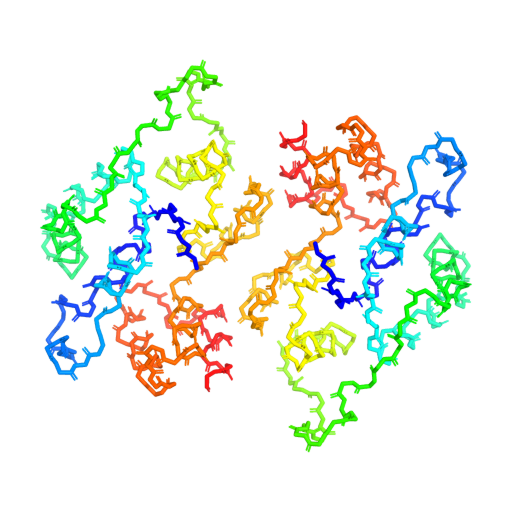1 95.12 81 LEU A N 1
ATOM 603 C CA . LEU A 1 81 ? 19.703 14.648 3.658 1 95.12 81 LEU A CA 1
ATOM 604 C C . LEU A 1 81 ? 20.781 14.828 4.734 1 95.12 81 LEU A C 1
ATOM 606 O O . LEU A 1 81 ? 21.969 14.781 4.441 1 95.12 81 LEU A O 1
ATOM 610 N N . ASP A 1 82 ? 20.297 15.039 5.957 1 90.94 82 ASP A N 1
ATOM 611 C CA . ASP A 1 82 ? 21.219 15.234 7.066 1 90.94 82 ASP A CA 1
ATOM 612 C C . ASP A 1 82 ? 21.5 13.914 7.785 1 90.94 82 ASP A C 1
ATOM 614 O O . ASP A 1 82 ? 21.156 13.75 8.953 1 90.94 82 ASP A O 1
ATOM 618 N N . ARG A 1 83 ? 21.969 12.992 7.016 1 85.88 83 ARG A N 1
ATOM 619 C CA . ARG A 1 83 ? 22.375 11.695 7.559 1 85.88 83 ARG A CA 1
ATOM 620 C C . ARG A 1 83 ? 23.719 11.258 6.977 1 85.88 83 ARG A C 1
ATOM 622 O O . ARG A 1 83 ? 24.094 11.703 5.898 1 85.88 83 ARG A O 1
ATOM 629 N N . GLU A 1 84 ? 24.375 10.5 7.652 1 83.25 84 GLU A N 1
ATOM 630 C CA . GLU A 1 84 ? 25.719 10.086 7.25 1 83.25 84 GLU A CA 1
ATOM 631 C C . GLU A 1 84 ? 25.688 9.367 5.902 1 83.25 84 GLU A C 1
ATOM 633 O O . GLU A 1 84 ? 26.578 9.57 5.07 1 83.25 84 GLU A O 1
ATOM 638 N N . ASP A 1 85 ? 24.719 8.57 5.641 1 82.38 85 ASP A N 1
ATOM 639 C CA . ASP A 1 85 ? 24.672 7.766 4.422 1 82.38 85 ASP A CA 1
ATOM 640 C C . ASP A 1 85 ? 23.734 8.383 3.389 1 82.38 85 ASP A C 1
ATOM 642 O O . ASP A 1 85 ? 23.391 7.734 2.4 1 82.38 85 ASP A O 1
ATOM 646 N N . ALA A 1 86 ? 23.406 9.617 3.629 1 84.75 86 ALA A N 1
ATOM 647 C CA . ALA A 1 86 ? 22.438 10.242 2.729 1 84.75 86 ALA A CA 1
ATOM 648 C C . ALA A 1 86 ? 23.125 10.805 1.487 1 84.75 86 ALA A C 1
ATOM 650 O O . ALA A 1 86 ? 24.297 11.195 1.542 1 84.75 86 ALA A O 1
ATOM 651 N N . ASP A 1 87 ? 22.469 10.797 0.398 1 84.38 87 ASP A N 1
ATOM 652 C CA . ASP A 1 87 ? 22.922 11.43 -0.837 1 84.38 87 ASP A CA 1
ATOM 653 C C . ASP A 1 87 ? 22.953 12.953 -0.692 1 84.38 87 ASP A C 1
ATOM 655 O O . ASP A 1 87 ? 22.391 13.5 0.26 1 84.38 87 ASP A O 1
ATOM 659 N N . ASP A 1 88 ? 23.562 13.547 -1.644 1 88.5 88 ASP A N 1
ATOM 660 C CA . ASP A 1 88 ? 23.734 14.992 -1.614 1 88.5 88 ASP A CA 1
ATOM 661 C C . ASP A 1 88 ? 22.438 15.695 -2.01 1 88.5 88 ASP A C 1
ATOM 663 O O . ASP A 1 88 ? 22.234 16.875 -1.691 1 88.5 88 ASP A O 1
ATOM 667 N N . ALA A 1 89 ? 21.656 14.922 -2.697 1 94.56 89 ALA A N 1
ATOM 668 C CA . ALA A 1 89 ? 20.406 15.5 -3.166 1 94.56 89 ALA A CA 1
ATOM 669 C C . ALA A 1 89 ? 19.281 14.469 -3.17 1 94.56 89 ALA A C 1
ATOM 671 O O . ALA A 1 89 ? 19.547 13.258 -3.131 1 94.56 89 ALA A O 1
ATOM 672 N N . LEU A 1 90 ? 18.078 15.055 -3.16 1 95.94 90 LEU A N 1
ATOM 673 C CA . LEU A 1 90 ? 16.922 14.164 -3.289 1 95.94 90 LEU A CA 1
ATOM 674 C C . LEU A 1 90 ? 16.891 13.516 -4.672 1 95.94 90 LEU A C 1
ATOM 676 O O . LEU A 1 90 ? 17.219 14.164 -5.672 1 95.94 90 LEU A O 1
ATOM 680 N N . PRO A 1 91 ? 16.562 12.273 -4.734 1 95.06 91 PRO A N 1
ATOM 681 C CA . PRO A 1 91 ? 16.438 11.609 -6.035 1 95.06 91 PRO A CA 1
ATOM 682 C C . PRO A 1 91 ? 15.305 12.18 -6.883 1 95.06 91 PRO A C 1
ATOM 684 O O . PRO A 1 91 ? 14.422 12.859 -6.359 1 95.06 91 PRO A O 1
ATOM 687 N N . ALA A 1 92 ? 15.375 11.844 -8.172 1 93.75 92 ALA A N 1
ATOM 688 C CA . ALA A 1 92 ? 14.344 12.273 -9.117 1 93.75 92 ALA A CA 1
ATOM 689 C C . ALA A 1 92 ? 13.297 11.188 -9.312 1 93.75 92 ALA A C 1
ATOM 691 O O . ALA A 1 92 ? 13.297 10.492 -10.336 1 93.75 92 ALA A O 1
ATOM 692 N N . TYR A 1 93 ? 12.336 11.125 -8.461 1 94.94 93 TYR A N 1
ATOM 693 C CA . TYR A 1 93 ? 11.32 10.078 -8.508 1 94.94 93 TYR A CA 1
ATOM 694 C C . TYR A 1 93 ? 10.172 10.469 -9.438 1 94.94 93 TYR A C 1
ATOM 696 O O . TYR A 1 93 ? 9.273 9.664 -9.695 1 94.94 93 TYR A O 1
ATOM 704 N N . GLY A 1 94 ? 10.211 11.672 -9.961 1 94.31 94 GLY A N 1
ATOM 705 C CA . GLY A 1 94 ? 9.078 12.164 -10.727 1 94.31 94 GLY A CA 1
ATOM 706 C C . GLY A 1 94 ? 7.941 12.664 -9.852 1 94.31 94 GLY A C 1
ATOM 707 O O . GLY A 1 94 ? 6.781 12.68 -10.273 1 94.31 94 GLY A O 1
ATOM 708 N N . LEU A 1 95 ? 8.227 12.969 -8.594 1 96.62 95 LEU A N 1
ATOM 709 C CA . LEU A 1 95 ? 7.32 13.531 -7.605 1 96.62 95 LEU A CA 1
ATOM 710 C C . LEU A 1 95 ? 7.809 14.898 -7.141 1 96.62 95 LEU A C 1
ATOM 712 O O . LEU A 1 95 ? 8.922 15.312 -7.469 1 96.62 95 LEU A O 1
ATOM 716 N N . ASP A 1 96 ? 6.945 15.633 -6.508 1 96.12 96 ASP A N 1
ATOM 717 C CA . ASP A 1 96 ? 7.41 16.922 -6.012 1 96.12 96 ASP A CA 1
ATOM 718 C C . ASP A 1 96 ? 8.391 16.75 -4.852 1 96.12 96 ASP A C 1
ATOM 720 O O . ASP A 1 96 ? 8.625 15.633 -4.395 1 96.12 96 ASP A O 1
ATOM 724 N N . GLU A 1 97 ? 8.977 17.844 -4.418 1 96.38 97 GLU A N 1
ATOM 725 C CA . GLU A 1 97 ? 10.07 17.781 -3.455 1 96.38 97 GLU A CA 1
ATOM 726 C C . GLU A 1 97 ? 9.602 17.25 -2.109 1 96.38 97 GLU A C 1
ATOM 728 O O . GLU A 1 97 ? 10.305 16.453 -1.471 1 96.38 97 GLU A O 1
ATOM 733 N N . GLY A 1 98 ? 8.484 17.734 -1.565 1 97.69 98 GLY A N 1
ATOM 734 C CA . GLY A 1 98 ? 7.953 17.25 -0.301 1 97.69 98 GLY A CA 1
ATOM 735 C C . GLY A 1 98 ? 7.664 15.758 -0.304 1 97.69 98 GLY A C 1
ATOM 736 O O . GLY A 1 98 ? 8.016 15.047 0.639 1 97.69 98 GLY A O 1
ATOM 737 N N . GLU A 1 99 ? 7.02 15.289 -1.395 1 98 99 GLU A N 1
ATOM 738 C CA . GLU A 1 99 ? 6.715 13.867 -1.541 1 98 99 GLU A CA 1
ATOM 739 C C . GLU A 1 99 ? 7.992 13.031 -1.586 1 98 99 GLU A C 1
ATOM 741 O O . GLU A 1 99 ? 8.094 12.008 -0.903 1 98 99 GLU A O 1
ATOM 746 N N . THR A 1 100 ? 8.922 13.477 -2.434 1 98.06 100 THR A N 1
ATOM 747 C CA . THR A 1 100 ? 10.195 12.773 -2.562 1 98.06 100 THR A CA 1
ATOM 748 C C . THR A 1 100 ? 10.922 12.727 -1.224 1 98.06 100 THR A C 1
ATOM 750 O O . THR A 1 100 ? 11.422 11.68 -0.818 1 98.06 100 THR A O 1
ATOM 753 N N . ALA A 1 101 ? 10.977 13.812 -0.527 1 98.31 101 ALA A N 1
ATOM 754 C CA . ALA A 1 101 ? 11.633 13.891 0.771 1 98.31 101 ALA A CA 1
ATOM 755 C C . ALA A 1 101 ? 10.992 12.938 1.776 1 98.31 101 ALA A C 1
ATOM 757 O O . ALA A 1 101 ? 11.695 12.312 2.578 1 98.31 101 ALA A O 1
ATOM 758 N N . ALA A 1 102 ? 9.672 12.867 1.771 1 98.75 102 ALA A N 1
ATOM 759 C CA . ALA A 1 102 ? 8.953 11.984 2.691 1 98.75 102 ALA A CA 1
ATOM 760 C C . ALA A 1 102 ? 9.32 10.523 2.449 1 98.75 102 ALA A C 1
ATOM 762 O O . ALA A 1 102 ? 9.539 9.773 3.398 1 98.75 102 ALA A O 1
ATOM 763 N N . ILE A 1 103 ? 9.414 10.133 1.169 1 98.38 103 ILE A N 1
ATOM 764 C CA . ILE A 1 103 ? 9.781 8.766 0.824 1 98.38 103 ILE A CA 1
ATOM 765 C C . ILE A 1 103 ? 11.211 8.477 1.288 1 98.38 103 ILE A C 1
ATOM 767 O O . ILE A 1 103 ? 11.469 7.461 1.937 1 98.38 103 ILE A O 1
ATOM 771 N N . VAL A 1 104 ? 12.141 9.383 0.973 1 97.56 104 VAL A N 1
ATOM 772 C CA . VAL A 1 104 ? 13.547 9.219 1.325 1 97.56 104 VAL A CA 1
ATOM 773 C C . VAL A 1 104 ? 13.688 9.102 2.84 1 97.56 104 VAL A C 1
ATOM 775 O O . VAL A 1 104 ? 14.398 8.227 3.338 1 97.56 104 VAL A O 1
ATOM 778 N N . LEU A 1 105 ? 13 9.945 3.588 1 98 105 LEU A N 1
ATOM 779 C CA . LEU A 1 105 ? 13.102 9.938 5.043 1 98 105 LEU A CA 1
ATOM 780 C C . LEU A 1 105 ? 12.492 8.672 5.629 1 98 105 LEU A C 1
ATOM 782 O O . LEU A 1 105 ? 13.055 8.07 6.543 1 98 105 LEU A O 1
ATOM 786 N N . ALA A 1 106 ? 11.297 8.266 5.117 1 98 106 ALA A N 1
ATOM 787 C CA . ALA A 1 106 ? 10.656 7.039 5.59 1 98 106 ALA A CA 1
ATOM 788 C C . ALA A 1 106 ? 11.586 5.84 5.426 1 98 106 ALA A C 1
ATOM 790 O O . ALA A 1 106 ? 11.719 5.02 6.34 1 98 106 ALA A O 1
ATOM 791 N N . ASN A 1 107 ? 12.211 5.773 4.25 1 95.88 107 ASN A N 1
ATOM 792 C CA . ASN A 1 107 ? 13.125 4.672 3.982 1 95.88 107 ASN A CA 1
ATOM 793 C C . ASN A 1 107 ? 14.352 4.734 4.891 1 95.88 107 ASN A C 1
ATOM 795 O O . ASN A 1 107 ? 14.805 3.709 5.398 1 95.88 107 ASN A O 1
ATOM 799 N N . ALA A 1 108 ? 14.867 5.902 5.113 1 95.69 108 ALA A N 1
ATOM 800 C CA . ALA A 1 108 ? 16.062 6.09 5.922 1 95.69 108 ALA A CA 1
ATOM 801 C C . ALA A 1 108 ? 15.812 5.715 7.379 1 95.69 108 ALA A C 1
ATOM 803 O O . ALA A 1 108 ? 16.672 5.109 8.031 1 95.69 108 ALA A O 1
ATOM 804 N N . LEU A 1 109 ? 14.641 6.051 7.879 1 96.31 109 LEU A N 1
ATOM 805 C CA . LEU A 1 109 ? 14.344 5.855 9.297 1 96.31 109 LEU A CA 1
ATOM 806 C C . LEU A 1 109 ? 13.742 4.473 9.539 1 96.31 109 LEU A C 1
ATOM 808 O O . LEU A 1 109 ? 13.688 4.008 10.68 1 96.31 109 LEU A O 1
ATOM 812 N N . GLY A 1 110 ? 13.281 3.809 8.461 1 95.56 110 GLY A N 1
ATOM 813 C CA . GLY A 1 110 ? 12.617 2.529 8.641 1 95.56 110 GLY A CA 1
ATOM 814 C C . GLY A 1 110 ? 11.344 2.627 9.461 1 95.56 110 GLY A C 1
ATOM 815 O O . GLY A 1 110 ? 11.133 1.836 10.383 1 95.56 110 GLY A O 1
ATOM 816 N N . VAL A 1 111 ? 10.539 3.625 9.156 1 98 111 VAL A N 1
ATOM 817 C CA . VAL A 1 111 ? 9.328 3.855 9.945 1 98 111 VAL A CA 1
ATOM 818 C C . VAL A 1 111 ? 8.281 2.795 9.609 1 98 111 VAL A C 1
ATOM 820 O O . VAL A 1 111 ? 8.422 2.07 8.617 1 98 111 VAL A O 1
ATOM 823 N N . ASP A 1 112 ? 7.211 2.818 10.422 1 97.25 112 ASP A N 1
ATOM 824 C CA . ASP A 1 112 ? 6.121 1.871 10.211 1 97.25 112 ASP A CA 1
ATOM 825 C C . ASP A 1 112 ? 5.238 2.293 9.039 1 97.25 112 ASP A C 1
ATOM 827 O O . ASP A 1 112 ? 4.695 1.445 8.328 1 97.25 112 ASP A O 1
ATOM 831 N N . ALA A 1 113 ? 5.094 3.66 8.914 1 98.44 113 ALA A N 1
ATOM 832 C CA . ALA A 1 113 ? 4.129 4.098 7.914 1 98.44 113 ALA A CA 1
ATOM 833 C C . ALA A 1 113 ? 4.555 5.418 7.281 1 98.44 113 ALA A C 1
ATOM 835 O O . ALA A 1 113 ? 5.234 6.227 7.914 1 98.44 113 ALA A O 1
ATOM 836 N N . LEU A 1 114 ? 4.223 5.574 6.059 1 98.81 114 LEU A N 1
ATOM 837 C CA . LEU A 1 114 ? 4.266 6.844 5.344 1 98.81 114 LEU A CA 1
ATOM 838 C C . LEU A 1 114 ? 2.859 7.371 5.086 1 98.81 114 LEU A C 1
ATOM 840 O O . LEU A 1 114 ? 2.066 6.723 4.398 1 98.81 114 LEU A O 1
ATOM 844 N N . LEU A 1 115 ? 2.561 8.5 5.672 1 98.81 115 LEU A N 1
ATOM 845 C CA . LEU A 1 115 ? 1.266 9.148 5.512 1 98.81 115 LEU A CA 1
ATOM 846 C C . LEU A 1 115 ? 1.301 10.148 4.363 1 98.81 115 LEU A C 1
ATOM 848 O O . LEU A 1 115 ? 2.033 11.141 4.422 1 98.81 115 LEU A O 1
ATOM 852 N N . THR A 1 116 ? 0.552 9.898 3.246 1 98.44 116 THR A N 1
ATOM 853 C CA . THR A 1 116 ? 0.508 10.789 2.094 1 98.44 116 THR A CA 1
ATOM 854 C C . THR A 1 116 ? -0.795 10.609 1.32 1 98.44 116 THR A C 1
ATOM 856 O O . THR A 1 116 ? -1.325 9.5 1.235 1 98.44 116 THR A O 1
ATOM 859 N N . ASP A 1 117 ? -1.342 11.703 0.831 1 97.62 117 ASP A N 1
ATOM 860 C CA . ASP A 1 117 ? -2.553 11.68 0.016 1 97.62 117 ASP A CA 1
ATOM 861 C C . ASP A 1 117 ? -2.217 11.781 -1.471 1 97.62 117 ASP A C 1
ATOM 863 O O . ASP A 1 117 ? -2.855 12.539 -2.205 1 97.62 117 ASP A O 1
ATOM 867 N N . GLU A 1 118 ? -1.174 11.141 -1.896 1 95.25 118 GLU A N 1
ATOM 868 C CA . GLU A 1 118 ? -0.784 11.117 -3.301 1 95.25 118 GLU A CA 1
ATOM 869 C C . GLU A 1 118 ? -1.569 10.062 -4.074 1 95.25 118 GLU A C 1
ATOM 871 O O . GLU A 1 118 ? -0.986 9.125 -4.621 1 95.25 118 GLU A O 1
ATOM 876 N N . PHE A 1 119 ? -2.842 10.336 -4.348 1 93.06 119 PHE A N 1
ATOM 877 C CA . PHE A 1 119 ? -3.74 9.359 -4.953 1 93.06 119 PHE A CA 1
ATOM 878 C C . PHE A 1 119 ? -3.34 9.078 -6.395 1 93.06 119 PHE A C 1
ATOM 880 O O . PHE A 1 119 ? -3.373 7.926 -6.844 1 93.06 119 PHE A O 1
ATOM 887 N N . THR A 1 120 ? -2.938 10.117 -7.062 1 89.94 120 THR A N 1
ATOM 888 C CA . THR A 1 120 ? -2.646 10.023 -8.492 1 89.94 120 THR A CA 1
ATOM 889 C C . THR A 1 120 ? -1.352 9.25 -8.727 1 89.94 120 THR A C 1
ATOM 891 O O . THR A 1 120 ? -1.184 8.609 -9.766 1 89.94 120 THR A O 1
ATOM 894 N N . ASN A 1 121 ? -0.457 9.344 -7.773 1 94.88 121 ASN A N 1
ATOM 895 C CA . ASN A 1 121 ? 0.832 8.672 -7.898 1 94.88 121 ASN A CA 1
ATOM 896 C C . ASN A 1 121 ? 1 7.578 -6.848 1 94.88 121 ASN A C 1
ATOM 898 O O . ASN A 1 121 ? 2.123 7.25 -6.461 1 94.88 121 ASN A O 1
ATOM 902 N N . LEU A 1 122 ? -0.08 7.047 -6.352 1 97.12 122 LEU A N 1
ATOM 903 C CA . LEU A 1 122 ? -0.048 6.105 -5.238 1 97.12 122 LEU A CA 1
ATOM 904 C C . LEU A 1 122 ? 0.824 4.898 -5.57 1 97.12 122 LEU A C 1
ATOM 906 O O . LEU A 1 122 ? 1.617 4.453 -4.738 1 97.12 122 LEU A O 1
ATOM 910 N N . ALA A 1 123 ? 0.711 4.34 -6.773 1 96.75 123 ALA A N 1
ATOM 911 C CA . ALA A 1 123 ? 1.477 3.16 -7.176 1 96.75 123 ALA A CA 1
ATOM 912 C C . ALA A 1 123 ? 2.975 3.447 -7.152 1 96.75 123 ALA A C 1
ATOM 914 O O . ALA A 1 123 ? 3.768 2.609 -6.715 1 96.75 123 ALA A O 1
ATOM 915 N N . ARG A 1 124 ? 3.303 4.625 -7.672 1 96.44 124 ARG A N 1
ATOM 916 C CA . ARG A 1 124 ? 4.711 5.008 -7.691 1 96.44 124 ARG A CA 1
ATOM 917 C C . ARG A 1 124 ? 5.266 5.121 -6.273 1 96.44 124 ARG A C 1
ATOM 919 O O . ARG A 1 124 ? 6.348 4.617 -5.984 1 96.44 124 ARG A O 1
ATOM 926 N N . VAL A 1 125 ? 4.555 5.77 -5.371 1 98.19 125 VAL A N 1
ATOM 927 C CA . VAL A 1 125 ? 4.984 5.898 -3.984 1 98.19 125 VAL A CA 1
ATOM 928 C C . VAL A 1 125 ? 5.098 4.516 -3.348 1 98.19 125 VAL A C 1
ATOM 930 O O . VAL A 1 125 ? 6.086 4.215 -2.672 1 98.19 125 VAL A O 1
ATOM 933 N N . HIS A 1 126 ? 4.109 3.699 -3.574 1 98.25 126 HIS A N 1
ATOM 934 C CA . HIS A 1 126 ? 4.086 2.344 -3.031 1 98.25 126 HIS A CA 1
ATOM 935 C C . HIS A 1 126 ? 5.309 1.549 -3.475 1 98.25 126 HIS A C 1
ATOM 937 O O . HIS A 1 126 ? 5.871 0.779 -2.693 1 98.25 126 HIS A O 1
ATOM 943 N N . ALA A 1 127 ? 5.707 1.713 -4.707 1 97.94 127 ALA A N 1
ATOM 944 C CA . ALA A 1 127 ? 6.855 0.994 -5.25 1 97.94 127 ALA A CA 1
ATOM 945 C C . ALA A 1 127 ? 8.156 1.471 -4.602 1 97.94 127 ALA A C 1
ATOM 947 O O . ALA A 1 127 ? 9.102 0.694 -4.445 1 97.94 127 ALA A O 1
ATOM 948 N N . LEU A 1 128 ? 8.188 2.725 -4.207 1 97.88 128 LEU A N 1
ATOM 949 C CA . LEU A 1 128 ? 9.438 3.357 -3.805 1 97.88 128 LEU A CA 1
ATOM 950 C C . LEU A 1 128 ? 9.664 3.213 -2.305 1 97.88 128 LEU A C 1
ATOM 952 O O . LEU A 1 128 ? 10.789 3.354 -1.825 1 97.88 128 LEU A O 1
ATOM 956 N N . ILE A 1 129 ? 8.578 2.988 -1.548 1 97.25 129 ILE A N 1
ATOM 957 C CA . ILE A 1 129 ? 8.734 2.879 -0.102 1 97.25 129 ILE A CA 1
ATOM 958 C C . ILE A 1 129 ? 9.227 1.48 0.258 1 97.25 129 ILE A C 1
ATOM 960 O O . ILE A 1 129 ? 8.797 0.49 -0.337 1 97.25 129 ILE A O 1
ATOM 964 N N . GLU A 1 130 ? 10.133 1.487 1.196 1 93.69 130 GLU A N 1
ATOM 965 C CA . GLU A 1 130 ? 10.758 0.238 1.618 1 93.69 130 GLU A CA 1
ATOM 966 C C . GLU A 1 130 ? 10.289 -0.176 3.008 1 93.69 130 GLU A C 1
ATOM 968 O O . GLU A 1 130 ? 10.703 0.409 4.012 1 93.69 130 GLU A O 1
ATOM 973 N N . GLY A 1 131 ? 9.461 -1.088 3.102 1 90.12 131 GLY A N 1
ATOM 974 C CA . GLY A 1 131 ? 9.109 -1.652 4.395 1 90.12 131 GLY A CA 1
ATOM 975 C C . GLY A 1 131 ? 7.941 -0.949 5.059 1 90.12 131 GLY A C 1
ATOM 976 O O . GLY A 1 131 ? 7.156 -1.576 5.773 1 90.12 131 GLY A O 1
ATOM 977 N N . ALA A 1 132 ? 7.781 0.338 4.871 1 95.38 132 ALA A N 1
ATOM 978 C CA . ALA A 1 132 ? 6.707 1.089 5.516 1 95.38 132 ALA A CA 1
ATOM 979 C C . ALA A 1 132 ? 5.367 0.812 4.848 1 95.38 132 ALA A C 1
ATOM 981 O O . ALA A 1 132 ? 5.312 0.508 3.652 1 95.38 132 ALA A O 1
ATOM 982 N N . THR A 1 133 ? 4.336 0.921 5.641 1 96.19 133 THR A N 1
ATOM 983 C CA . THR A 1 133 ? 2.986 0.887 5.094 1 96.19 133 THR A CA 1
ATOM 984 C C . THR A 1 133 ? 2.592 2.254 4.539 1 96.19 133 THR A C 1
ATOM 986 O O . THR A 1 133 ? 2.846 3.281 5.172 1 96.19 133 THR A O 1
ATOM 989 N N . LEU A 1 134 ? 2.117 2.283 3.316 1 98.12 134 LEU A N 1
ATOM 990 C CA . LEU A 1 134 ? 1.582 3.502 2.719 1 98.12 134 LEU A CA 1
ATOM 991 C C . LEU A 1 134 ? 0.167 3.775 3.217 1 98.12 134 LEU A C 1
ATOM 993 O O . LEU A 1 134 ? -0.718 2.928 3.08 1 98.12 134 LEU A O 1
ATOM 997 N N . VAL A 1 135 ? -0.055 4.988 3.756 1 98.12 135 VAL A N 1
ATOM 998 C CA . VAL A 1 135 ? -1.333 5.234 4.414 1 98.12 135 VAL A CA 1
ATOM 999 C C . VAL A 1 135 ? -1.884 6.594 3.98 1 98.12 135 VAL A C 1
ATOM 1001 O O . VAL A 1 135 ? -1.552 7.621 4.574 1 98.12 135 VAL A O 1
ATOM 1004 N N . PRO A 1 136 ? -2.789 6.582 3.018 1 98.5 136 PRO A N 1
ATOM 1005 C CA . PRO A 1 136 ? -3.543 7.812 2.756 1 98.5 136 PRO A CA 1
ATOM 1006 C C . PRO A 1 136 ? -4.516 8.164 3.883 1 98.5 136 PRO A 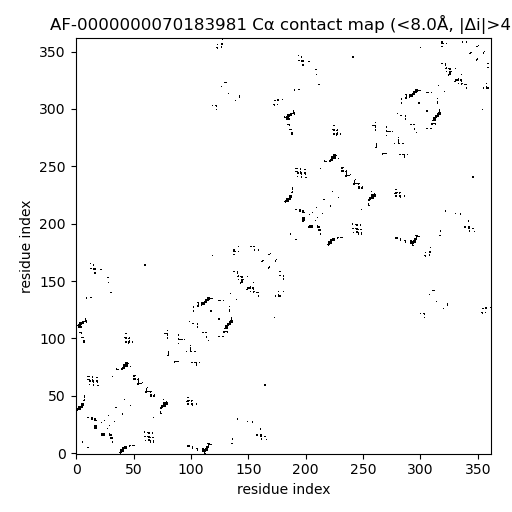C 1
ATOM 1008 O O . PRO A 1 136 ? -4.961 7.273 4.613 1 98.5 136 PRO A O 1
ATOM 1011 N N . THR A 1 137 ? -4.898 9.391 3.969 1 98.62 137 THR A N 1
ATOM 1012 C CA . THR A 1 137 ? -5.703 9.906 5.07 1 98.62 137 THR A CA 1
ATOM 1013 C C . THR A 1 137 ? -7.023 9.148 5.18 1 98.62 137 THR A C 1
ATOM 1015 O O . THR A 1 137 ? -7.406 8.727 6.27 1 98.62 137 THR A O 1
ATOM 1018 N N . PRO A 1 138 ? -7.805 8.93 4.055 1 98.38 138 PRO A N 1
ATOM 1019 C CA . PRO A 1 138 ? -9.062 8.195 4.219 1 98.38 138 PRO A CA 1
ATOM 1020 C C . PRO A 1 138 ? -8.867 6.809 4.82 1 98.38 138 PRO A C 1
ATOM 1022 O O . PRO A 1 138 ? -9.68 6.355 5.625 1 98.38 138 PRO A O 1
ATOM 1025 N N . ARG A 1 139 ? -7.836 6.16 4.422 1 97.81 139 ARG A N 1
ATOM 1026 C CA . ARG A 1 139 ? -7.539 4.84 4.969 1 97.81 139 ARG A CA 1
ATOM 1027 C C . ARG A 1 139 ? -7.172 4.93 6.449 1 97.81 139 ARG A C 1
ATOM 1029 O O . ARG A 1 139 ? -7.566 4.074 7.242 1 97.81 139 ARG A O 1
ATOM 1036 N N . LEU A 1 140 ? -6.379 5.906 6.828 1 98.12 140 LEU A N 1
ATOM 1037 C CA . LEU A 1 140 ? -6.031 6.105 8.227 1 98.12 140 LEU A CA 1
ATOM 1038 C C . LEU A 1 140 ? -7.285 6.242 9.086 1 98.12 140 LEU A C 1
ATOM 1040 O O . LEU A 1 140 ? -7.387 5.625 10.148 1 98.12 140 LEU A O 1
ATOM 1044 N N . LEU A 1 141 ? -8.188 7.047 8.586 1 98.38 141 LEU A N 1
ATOM 1045 C CA . LEU A 1 141 ? -9.422 7.293 9.328 1 98.38 141 LEU A CA 1
ATOM 1046 C C . LEU A 1 141 ? -10.242 6.016 9.453 1 98.38 141 LEU A C 1
ATOM 1048 O O . LEU A 1 141 ? -10.781 5.727 10.523 1 98.38 141 LEU A O 1
ATOM 1052 N N . ARG A 1 142 ? -10.32 5.293 8.391 1 97.69 142 ARG A N 1
ATOM 1053 C CA . ARG A 1 142 ? -10.992 3.998 8.469 1 97.69 142 ARG A CA 1
ATOM 1054 C C . ARG A 1 142 ? -10.305 3.094 9.492 1 97.69 142 ARG A C 1
ATOM 1056 O O . ARG A 1 142 ? -10.977 2.422 10.281 1 97.69 142 ARG A O 1
ATOM 1063 N N . ASP A 1 143 ? -8.992 3.055 9.477 1 95.56 143 ASP A N 1
ATOM 1064 C CA . ASP A 1 143 ? -8.242 2.18 10.375 1 95.56 143 ASP A CA 1
ATOM 1065 C C . ASP A 1 143 ? -8.438 2.588 11.828 1 95.56 143 ASP A C 1
ATOM 1067 O O . ASP A 1 143 ? -8.477 1.735 12.719 1 95.56 143 ASP A O 1
ATOM 1071 N N . TYR A 1 144 ? -8.57 3.912 12.055 1 96.88 144 TYR A N 1
ATOM 1072 C CA . TYR A 1 144 ? -8.875 4.387 13.398 1 96.88 144 TYR A CA 1
ATOM 1073 C C . TYR A 1 144 ? -10.211 3.83 13.883 1 96.88 144 TYR A C 1
ATOM 1075 O O . TYR A 1 144 ? -10.359 3.49 15.062 1 96.88 144 TYR A O 1
ATOM 1083 N N . ALA A 1 145 ? -11.156 3.793 12.977 1 96.94 145 ALA A N 1
ATOM 1084 C CA . ALA A 1 145 ? -12.461 3.234 13.328 1 96.94 145 ALA A CA 1
ATOM 1085 C C . ALA A 1 145 ? -12.367 1.732 13.578 1 96.94 145 ALA A C 1
ATOM 1087 O O . ALA A 1 145 ? -12.938 1.219 14.547 1 96.94 145 ALA A O 1
ATOM 1088 N N . ARG A 1 146 ? -11.656 1.063 12.797 1 92.62 146 ARG A N 1
ATOM 1089 C CA . ARG A 1 146 ? -11.523 -0.388 12.867 1 92.62 146 ARG A CA 1
ATOM 1090 C C . ARG A 1 146 ? -10.906 -0.814 14.195 1 92.62 146 ARG A C 1
ATOM 1092 O O . ARG A 1 146 ? -11.312 -1.818 14.781 1 92.62 146 ARG A O 1
ATOM 1099 N N . VAL A 1 147 ? -9.945 -0.026 14.688 1 92 147 VAL A N 1
ATOM 1100 C CA . VAL A 1 147 ? -9.227 -0.435 15.891 1 92 147 VAL A CA 1
ATOM 1101 C C . VAL A 1 147 ? -9.891 0.175 17.125 1 92 147 VAL A C 1
ATOM 1103 O O . VAL A 1 147 ? -9.367 0.072 18.234 1 92 147 VAL A O 1
ATOM 1106 N N . GLY A 1 148 ? -10.945 0.968 16.922 1 92.94 148 GLY A N 1
ATOM 1107 C CA . GLY A 1 148 ? -11.812 1.354 18.031 1 92.94 148 GLY A CA 1
ATOM 1108 C C . GLY A 1 148 ? -11.531 2.75 18.547 1 92.94 148 GLY A C 1
ATOM 1109 O O . GLY A 1 148 ? -12.031 3.137 19.609 1 92.94 148 GLY A O 1
ATOM 1110 N N . HIS A 1 149 ? -10.734 3.549 17.812 1 93.62 149 HIS A N 1
ATOM 1111 C CA . HIS A 1 149 ? -10.461 4.914 18.234 1 93.62 149 HIS A CA 1
ATOM 1112 C C . HIS A 1 149 ? -11.656 5.824 17.984 1 93.62 149 HIS A C 1
ATOM 1114 O O . HIS A 1 149 ? -11.773 6.887 18.594 1 93.62 149 HIS A O 1
ATOM 1120 N N . MET A 1 150 ? -12.477 5.445 17.062 1 96.38 150 MET A N 1
ATOM 1121 C CA . MET A 1 150 ? -13.703 6.156 16.734 1 96.38 150 MET A CA 1
ATOM 1122 C C . MET A 1 150 ? -14.727 5.215 16.094 1 96.38 150 MET A C 1
ATOM 1124 O O . MET A 1 150 ? -14.398 4.074 15.758 1 96.38 150 MET A O 1
ATOM 1128 N N . ARG A 1 151 ? -15.953 5.676 16.109 1 97.5 151 ARG A N 1
ATOM 1129 C CA . ARG A 1 151 ? -17 4.902 15.438 1 97.5 151 ARG A CA 1
ATOM 1130 C C . ARG A 1 151 ? -16.891 5.02 13.922 1 97.5 151 ARG A C 1
ATOM 1132 O O . ARG A 1 151 ? -16.328 5.988 13.406 1 97.5 151 ARG A O 1
ATOM 1139 N N . GLU A 1 152 ? -17.344 4.086 13.18 1 97.62 152 GLU A N 1
ATOM 1140 C CA . GLU A 1 152 ? -17.328 4.09 11.719 1 97.62 152 GLU A CA 1
ATOM 1141 C C . GLU A 1 152 ? -18.031 5.336 11.164 1 97.62 152 GLU A C 1
ATOM 1143 O O . GLU A 1 152 ? -17.562 5.922 10.188 1 97.62 152 GLU A O 1
ATOM 1148 N N . GLU A 1 153 ? -19.109 5.754 11.812 1 97.75 153 GLU A N 1
ATOM 1149 C CA . GLU A 1 153 ? -19.859 6.926 11.352 1 97.75 153 GLU A CA 1
ATOM 1150 C C . GLU A 1 153 ? -19.031 8.195 11.508 1 97.75 153 GLU A C 1
ATOM 1152 O O . GLU A 1 153 ? -19.125 9.109 10.688 1 97.75 153 GLU A O 1
ATOM 1157 N N . GLN A 1 154 ? -18.266 8.203 12.539 1 98.38 154 GLN A N 1
ATOM 1158 C CA . GLN A 1 154 ? -17.406 9.359 12.773 1 98.38 154 GLN A CA 1
ATOM 1159 C C . GLN A 1 154 ? -16.281 9.438 11.742 1 98.38 154 GLN A C 1
ATOM 1161 O O . GLN A 1 154 ? -15.961 10.523 11.25 1 98.38 154 GLN A O 1
ATOM 1166 N N . ALA A 1 155 ? -15.727 8.281 11.406 1 98.44 155 ALA A N 1
ATOM 1167 C CA . ALA A 1 155 ? -14.711 8.234 10.359 1 98.44 155 ALA A CA 1
ATOM 1168 C C . ALA A 1 155 ? -15.281 8.711 9.023 1 98.44 155 ALA A C 1
ATOM 1170 O O . ALA A 1 155 ? -14.648 9.5 8.312 1 98.44 155 ALA A O 1
ATOM 1171 N N . ARG A 1 156 ? -16.5 8.297 8.68 1 97.94 156 ARG A N 1
ATOM 1172 C CA . ARG A 1 156 ? -17.172 8.719 7.449 1 97.94 156 ARG A CA 1
ATOM 1173 C C . ARG A 1 156 ? -17.391 10.227 7.438 1 97.94 156 ARG A C 1
ATOM 1175 O O . ARG A 1 156 ? -17.109 10.891 6.434 1 97.94 156 ARG A O 1
ATOM 1182 N N . ARG A 1 157 ? -17.844 10.734 8.555 1 98.06 157 ARG A N 1
ATOM 1183 C CA . ARG A 1 157 ? -18.094 12.164 8.656 1 98.06 157 ARG A CA 1
ATOM 1184 C C . ARG A 1 157 ? -16.797 12.961 8.469 1 98.06 157 ARG A C 1
ATOM 1186 O O . ARG A 1 157 ? -16.812 14.023 7.844 1 98.06 157 ARG A O 1
ATOM 1193 N N . LEU A 1 158 ? -15.766 12.43 9.016 1 98.69 158 LEU A N 1
ATOM 1194 C CA . LEU A 1 158 ? -14.477 13.086 8.867 1 98.69 158 LEU A CA 1
ATOM 1195 C C . LEU A 1 158 ? -14.047 13.125 7.402 1 98.69 158 LEU A C 1
ATOM 1197 O O . LEU A 1 158 ? -13.641 14.172 6.898 1 98.69 158 LEU A O 1
ATOM 1201 N N . VAL A 1 159 ? -14.156 11.992 6.672 1 98.56 159 VAL A N 1
ATOM 1202 C CA . VAL A 1 159 ? -13.789 11.953 5.258 1 98.56 159 VAL A CA 1
ATOM 1203 C C . VAL A 1 159 ? -14.664 12.922 4.469 1 98.56 159 VAL A C 1
ATOM 1205 O O . VAL A 1 159 ? -14.172 13.672 3.631 1 98.56 159 VAL A O 1
ATOM 1208 N N . GLU A 1 160 ? -15.906 12.992 4.789 1 97.56 160 GLU A N 1
ATOM 1209 C CA . GLU A 1 160 ? -16.859 13.859 4.09 1 97.56 160 GLU A CA 1
ATOM 1210 C C . GLU A 1 160 ? -16.578 15.328 4.383 1 97.56 160 GLU A C 1
ATOM 1212 O O . GLU A 1 160 ? -16.828 16.188 3.535 1 97.56 160 GLU A O 1
ATOM 1217 N N . THR A 1 161 ? -16.125 15.609 5.594 1 97.94 161 THR A N 1
ATOM 1218 C CA . THR A 1 161 ? -15.766 16.969 5.977 1 97.94 161 THR A CA 1
ATOM 1219 C C . THR A 1 161 ? -14.516 17.438 5.23 1 97.94 161 THR A C 1
ATOM 1221 O O . THR A 1 161 ? -14.445 18.578 4.793 1 97.94 161 THR A O 1
ATOM 1224 N N . ILE A 1 162 ? -13.555 16.547 4.988 1 98.38 162 ILE A N 1
ATOM 1225 C CA . ILE A 1 162 ? -12.266 16.875 4.379 1 98.38 162 ILE A CA 1
ATOM 1226 C C . ILE A 1 162 ? -12.414 16.922 2.861 1 98.38 162 ILE A C 1
ATOM 1228 O O . ILE A 1 162 ? -11.805 17.781 2.205 1 98.38 162 ILE A O 1
ATOM 1232 N N . ALA A 1 163 ? -13.242 16.172 2.279 1 97.56 163 ALA A N 1
ATOM 1233 C CA . ALA A 1 163 ? -13.305 15.836 0.859 1 97.56 163 ALA A CA 1
ATOM 1234 C C . ALA A 1 163 ? -13.508 17.094 0.005 1 97.56 163 ALA A C 1
ATOM 1236 O O . ALA A 1 163 ? -12.781 17.312 -0.968 1 97.56 163 ALA A O 1
ATOM 1237 N N . PRO A 1 164 ? -14.461 18 0.344 1 96.81 164 PRO A N 1
ATOM 1238 C CA . PRO A 1 164 ? -14.664 19.156 -0.528 1 96.81 164 PRO A CA 1
ATOM 1239 C C . PRO A 1 164 ? -13.461 20.109 -0.542 1 96.81 164 PRO A C 1
ATOM 1241 O O . PRO A 1 164 ? -13.227 20.797 -1.538 1 96.81 164 PRO A O 1
ATOM 1244 N N . HIS A 1 165 ? -12.672 20.094 0.443 1 96.88 165 HIS A N 1
ATOM 1245 C CA . HIS A 1 165 ? -11.57 21.047 0.569 1 96.88 165 HIS A CA 1
ATOM 1246 C C . HIS A 1 165 ? -10.297 20.5 -0.08 1 96.88 165 HIS A C 1
ATOM 1248 O O . HIS A 1 165 ? -9.359 21.25 -0.342 1 96.88 165 HIS A O 1
ATOM 1254 N N . ARG A 1 166 ? -10.266 19.172 -0.312 1 96.25 166 ARG A N 1
ATOM 1255 C CA . ARG A 1 166 ? -9.102 18.531 -0.932 1 96.25 166 ARG A CA 1
ATOM 1256 C C . ARG A 1 166 ? -9.438 18.031 -2.332 1 96.25 166 ARG A C 1
ATOM 1258 O O . ARG A 1 166 ? -8.648 17.297 -2.939 1 96.25 166 ARG A O 1
ATOM 1265 N N . SER A 1 167 ? -10.609 18.328 -2.838 1 92.62 167 SER A N 1
ATOM 1266 C CA . SER A 1 167 ? -11.086 17.922 -4.156 1 92.62 167 SER A CA 1
ATOM 1267 C C . SER A 1 167 ? -11.156 16.406 -4.266 1 92.62 167 SER A C 1
ATOM 1269 O O . SER A 1 167 ? -10.711 15.82 -5.258 1 92.62 167 SER A O 1
ATOM 1271 N N . TRP A 1 168 ? -11.719 15.742 -3.143 1 95.12 168 TRP A N 1
ATOM 1272 C CA . TRP A 1 168 ? -11.812 14.289 -3.104 1 95.12 168 TRP A CA 1
ATOM 1273 C C . TRP A 1 168 ? -13.164 13.812 -3.633 1 95.12 168 TRP A C 1
ATOM 1275 O O . TRP A 1 168 ? -13.422 12.609 -3.707 1 95.12 168 TRP A O 1
ATOM 1285 N N . GLY A 1 169 ? -14.031 14.695 -3.941 1 87.62 169 GLY A N 1
ATOM 1286 C CA . GLY A 1 169 ? -15.406 14.336 -4.234 1 87.62 169 GLY A CA 1
ATOM 1287 C C . GLY A 1 169 ? -15.531 13.211 -5.242 1 87.62 169 GLY A C 1
ATOM 1288 O O . GLY A 1 169 ? -16.297 12.273 -5.039 1 87.62 169 GLY A O 1
ATOM 1289 N N . ALA A 1 170 ? -14.828 13.203 -6.273 1 91.25 170 ALA A N 1
ATOM 1290 C CA . ALA A 1 170 ? -14.922 12.195 -7.328 1 91.25 170 ALA A CA 1
ATOM 1291 C C . ALA A 1 170 ? -13.719 11.258 -7.305 1 91.25 170 ALA A C 1
ATOM 1293 O O . ALA A 1 170 ? -13.484 10.516 -8.258 1 91.25 170 ALA A O 1
ATOM 1294 N N . ASN A 1 171 ? -13.055 11.344 -6.219 1 95.38 171 ASN A N 1
ATOM 1295 C CA . ASN A 1 171 ? -11.852 10.531 -6.121 1 95.38 171 ASN A CA 1
ATOM 1296 C C . ASN A 1 171 ? -12.18 9.062 -5.871 1 95.38 171 ASN A C 1
ATOM 1298 O O . ASN A 1 171 ? -12.766 8.719 -4.844 1 95.38 171 ASN A O 1
ATOM 1302 N N . SER A 1 172 ? -11.836 8.211 -6.824 1 94.81 172 SER A N 1
ATOM 1303 C CA . SER A 1 172 ? -12.219 6.805 -6.781 1 94.81 172 SER A CA 1
ATOM 1304 C C . SER A 1 172 ? -11.594 6.098 -5.586 1 94.81 172 SER A C 1
ATOM 1306 O O . SER A 1 172 ? -12.188 5.168 -5.031 1 94.81 172 SER A O 1
ATOM 1308 N N . TYR A 1 173 ? -10.391 6.477 -5.129 1 97.31 173 TYR A N 1
ATOM 1309 C CA . TYR A 1 173 ? -9.766 5.902 -3.943 1 97.31 173 TYR A CA 1
ATOM 1310 C C . TYR A 1 173 ? -10.602 6.18 -2.699 1 97.31 173 TYR A C 1
ATOM 1312 O O . TYR A 1 173 ? -10.875 5.266 -1.914 1 97.31 173 TYR A O 1
ATOM 1320 N N . VAL A 1 174 ? -10.984 7.434 -2.572 1 97.94 174 VAL A N 1
ATOM 1321 C CA . VAL A 1 174 ? -11.758 7.859 -1.41 1 97.94 174 VAL A CA 1
ATOM 1322 C C . VAL A 1 174 ? -13.109 7.145 -1.395 1 97.94 174 VAL A C 1
ATOM 1324 O O . VAL A 1 174 ? -13.547 6.652 -0.352 1 97.94 174 VAL A O 1
ATOM 1327 N N . GLN A 1 175 ? -13.703 7.047 -2.559 1 96.5 175 GLN A N 1
ATOM 1328 C CA . GLN A 1 175 ? -14.992 6.363 -2.656 1 96.5 175 GLN A CA 1
ATOM 1329 C C . GLN A 1 175 ? -14.859 4.895 -2.266 1 96.5 175 GLN A C 1
ATOM 1331 O O . GLN A 1 175 ? -15.742 4.344 -1.598 1 96.5 175 GLN A O 1
ATOM 1336 N N . ALA A 1 176 ? -13.789 4.297 -2.682 1 96.38 176 ALA A N 1
ATOM 1337 C CA . ALA A 1 176 ? -13.562 2.893 -2.348 1 96.38 176 ALA A CA 1
ATOM 1338 C C . ALA A 1 176 ? -13.391 2.707 -0.842 1 96.38 176 ALA A C 1
ATOM 1340 O O . ALA A 1 176 ? -13.945 1.772 -0.258 1 96.38 176 ALA A O 1
ATOM 1341 N N . VAL A 1 177 ? -12.664 3.568 -0.179 1 97 177 VAL A N 1
ATOM 1342 C CA . VAL A 1 177 ? -12.461 3.49 1.265 1 97 177 VAL A CA 1
ATOM 1343 C C . VAL A 1 177 ? -13.805 3.678 1.979 1 97 177 VAL A C 1
ATOM 1345 O O . VAL A 1 177 ? -14.133 2.92 2.893 1 97 177 VAL A O 1
ATOM 1348 N N . LEU A 1 178 ? -14.586 4.676 1.495 1 96.38 178 LEU A N 1
ATOM 1349 C CA . LEU A 1 178 ? -15.875 4.957 2.109 1 96.38 178 LEU A CA 1
ATOM 1350 C C . LEU A 1 178 ? -16.812 3.754 1.999 1 96.38 178 LEU A C 1
ATOM 1352 O O . LEU A 1 178 ? -17.594 3.484 2.912 1 96.38 178 LEU A O 1
ATOM 1356 N N . ALA A 1 179 ? -16.688 3.043 0.938 1 92.25 179 ALA A N 1
ATOM 1357 C CA . ALA A 1 179 ? -17.547 1.885 0.704 1 92.25 179 ALA A CA 1
ATOM 1358 C C . ALA A 1 179 ? -17.25 0.768 1.698 1 92.25 179 ALA A C 1
ATOM 1360 O O . ALA A 1 179 ? -18.062 -0.141 1.888 1 92.25 179 ALA A O 1
ATOM 1361 N N . THR A 1 180 ? -16.078 0.807 2.312 1 92 180 THR A N 1
ATOM 1362 C CA . THR A 1 180 ? -15.688 -0.234 3.26 1 92 180 THR A CA 1
ATOM 1363 C C . THR A 1 180 ? -16.078 0.159 4.68 1 92 180 THR A C 1
ATOM 1365 O O . THR A 1 180 ? -15.867 -0.605 5.625 1 92 180 THR A O 1
ATOM 1368 N N . LEU A 1 181 ? -16.531 1.378 4.891 1 91.94 181 LEU A N 1
ATOM 1369 C CA . LEU A 1 181 ? -17.031 1.855 6.18 1 91.94 181 LEU A CA 1
ATOM 1370 C C . LEU A 1 181 ? -18.516 1.556 6.344 1 91.94 181 LEU A C 1
ATOM 1372 O O . LEU A 1 181 ? -19.266 1.567 5.367 1 91.94 181 LEU A O 1
ATOM 1376 N N . MET B 1 1 ? 6.016 -11.469 6.84 1 85.75 1 MET B N 1
ATOM 1377 C CA . MET B 1 1 ? 4.672 -11.828 6.395 1 85.75 1 MET B CA 1
ATOM 1378 C C . MET B 1 1 ? 4.328 -13.258 6.801 1 85.75 1 MET B C 1
ATOM 1380 O O . MET B 1 1 ? 4.766 -14.211 6.156 1 85.75 1 MET B O 1
ATOM 1384 N N . GLU B 1 2 ? 3.676 -13.414 7.926 1 94.56 2 GLU B N 1
ATOM 1385 C CA . GLU B 1 2 ? 3.355 -14.742 8.43 1 94.56 2 GLU B CA 1
ATOM 1386 C C . GLU B 1 2 ? 2.17 -15.344 7.684 1 94.56 2 GLU B C 1
ATOM 1388 O O . GLU B 1 2 ? 2.182 -16.531 7.344 1 94.56 2 GLU B O 1
ATOM 1393 N N . THR B 1 3 ? 1.146 -14.594 7.434 1 98.69 3 THR B N 1
ATOM 1394 C CA . THR B 1 3 ? -0.043 -15.047 6.723 1 98.69 3 THR B CA 1
ATOM 1395 C C . THR B 1 3 ? -0.276 -14.211 5.465 1 98.69 3 THR B C 1
ATOM 1397 O O . THR B 1 3 ? -0.141 -12.984 5.496 1 98.69 3 THR B O 1
ATOM 1400 N N . VAL B 1 4 ? -0.604 -14.93 4.359 1 98.75 4 VAL B N 1
ATOM 1401 C CA . VAL B 1 4 ? -0.706 -14.25 3.072 1 98.75 4 VAL B CA 1
ATOM 1402 C C . VAL B 1 4 ? -1.888 -14.812 2.285 1 98.75 4 VAL B C 1
ATOM 1404 O O . VAL B 1 4 ? -2.119 -16.031 2.279 1 98.75 4 VAL B O 1
ATOM 1407 N N . VAL B 1 5 ? -2.672 -13.961 1.697 1 98.88 5 VAL B N 1
ATOM 1408 C CA . VAL B 1 5 ? -3.564 -14.344 0.607 1 98.88 5 VAL B CA 1
ATOM 1409 C C . VAL B 1 5 ? -2.93 -13.977 -0.732 1 98.88 5 VAL B C 1
ATOM 1411 O O . VAL B 1 5 ? -2.41 -12.875 -0.9 1 98.88 5 VAL B O 1
ATOM 1414 N N . ALA B 1 6 ? -2.887 -14.922 -1.643 1 98.88 6 ALA B N 1
ATOM 1415 C CA . ALA B 1 6 ? -2.248 -14.688 -2.936 1 98.88 6 ALA B CA 1
ATOM 1416 C C . ALA B 1 6 ? -3.248 -14.844 -4.078 1 98.88 6 ALA B C 1
ATOM 1418 O O . ALA B 1 6 ? -4.113 -15.719 -4.039 1 98.88 6 ALA B O 1
ATOM 1419 N N . ASP B 1 7 ? -3.131 -13.938 -5.055 1 98.31 7 ASP B N 1
ATOM 1420 C CA . ASP B 1 7 ? -4.008 -14 -6.219 1 98.31 7 ASP B CA 1
ATOM 1421 C C . ASP B 1 7 ? -3.32 -14.703 -7.387 1 98.31 7 ASP B C 1
ATOM 1423 O O . ASP B 1 7 ? -2.143 -15.055 -7.301 1 98.31 7 ASP B O 1
ATOM 1427 N N . THR B 1 8 ? -4.059 -14.961 -8.43 1 98.31 8 THR B N 1
ATOM 1428 C CA . THR B 1 8 ? -3.619 -15.766 -9.562 1 98.31 8 THR B CA 1
ATOM 1429 C C . THR B 1 8 ? -2.354 -15.188 -10.188 1 98.31 8 THR B C 1
ATOM 1431 O O . THR B 1 8 ? -1.365 -15.898 -10.375 1 98.31 8 THR B O 1
ATOM 1434 N N . CYS B 1 9 ? -2.361 -13.906 -10.508 1 97.75 9 CYS B N 1
ATOM 1435 C CA . CYS B 1 9 ? -1.277 -13.297 -11.266 1 97.75 9 CYS B CA 1
ATOM 1436 C C . CYS B 1 9 ? 0.028 -13.328 -10.477 1 97.75 9 CYS B C 1
ATOM 1438 O O . CYS B 1 9 ? 1.09 -13.594 -11.047 1 97.75 9 CYS B O 1
ATOM 1440 N N . ALA B 1 10 ? -0.031 -13.109 -9.195 1 98.62 10 ALA B N 1
ATOM 1441 C CA . ALA B 1 10 ? 1.183 -13.109 -8.383 1 98.62 10 ALA B CA 1
ATOM 1442 C C . ALA B 1 10 ? 1.762 -14.523 -8.258 1 98.62 10 ALA B C 1
ATOM 1444 O O . ALA B 1 10 ? 2.975 -14.711 -8.375 1 98.62 10 ALA B O 1
ATOM 1445 N N . LEU B 1 11 ? 0.894 -15.492 -8.023 1 98.81 11 LEU B N 1
ATOM 1446 C CA . LEU B 1 11 ? 1.35 -16.875 -7.934 1 98.81 11 LEU B CA 1
ATOM 1447 C C . LEU B 1 11 ? 1.993 -17.312 -9.242 1 98.81 11 LEU B C 1
ATOM 1449 O O . LEU B 1 11 ? 3.064 -17.938 -9.234 1 98.81 11 LEU B O 1
ATOM 1453 N N . ALA B 1 12 ? 1.323 -17.031 -10.312 1 98.62 12 ALA B N 1
ATOM 1454 C CA . ALA B 1 12 ? 1.881 -17.359 -11.625 1 98.62 12 ALA B CA 1
ATOM 1455 C C . ALA B 1 12 ? 3.229 -16.672 -11.836 1 98.62 12 ALA B C 1
ATOM 1457 O O . ALA B 1 12 ? 4.176 -17.297 -12.328 1 98.62 12 ALA B O 1
ATOM 1458 N N . SER B 1 13 ? 3.32 -15.391 -11.484 1 98.75 13 SER B N 1
ATOM 1459 C CA . SER B 1 13 ? 4.57 -14.648 -11.625 1 98.75 13 SER B CA 1
ATOM 1460 C C . SER B 1 13 ? 5.699 -15.32 -10.844 1 98.75 13 SER B C 1
ATOM 1462 O O . SER B 1 13 ? 6.793 -15.508 -11.367 1 98.75 13 SER B O 1
ATOM 1464 N N . LEU B 1 14 ? 5.438 -15.734 -9.641 1 98.81 14 LEU B N 1
ATOM 1465 C CA . LEU B 1 14 ? 6.457 -16.328 -8.773 1 98.81 14 LEU B CA 1
ATOM 1466 C C . LEU B 1 14 ? 6.879 -17.703 -9.273 1 98.81 14 LEU B C 1
ATOM 1468 O O . LEU B 1 14 ? 7.957 -18.188 -8.938 1 98.81 14 LEU B O 1
ATOM 1472 N N . ALA B 1 15 ? 6.051 -18.328 -10.102 1 98.69 15 ALA B N 1
ATOM 1473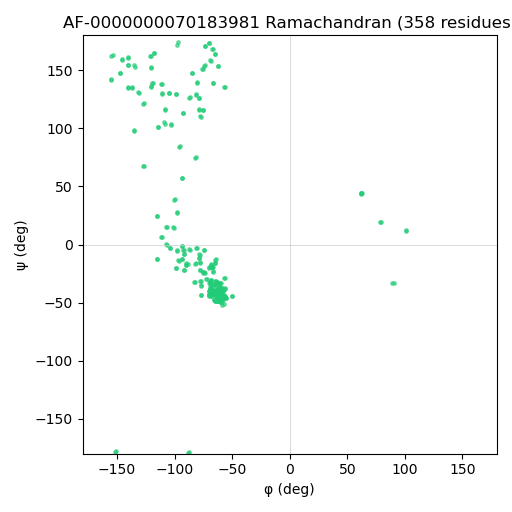 C CA . ALA B 1 15 ? 6.324 -19.672 -10.586 1 98.69 15 ALA B CA 1
ATOM 1474 C C . ALA B 1 15 ? 7.051 -19.641 -11.922 1 98.69 15 ALA B C 1
ATOM 1476 O O . ALA B 1 15 ? 7.582 -20.672 -12.375 1 98.69 15 ALA B O 1
ATOM 1477 N N . ILE B 1 16 ? 7.109 -18.516 -12.57 1 98.62 16 ILE B N 1
ATOM 1478 C CA . ILE B 1 16 ? 7.676 -18.391 -13.906 1 98.62 16 ILE B CA 1
ATOM 1479 C C . ILE B 1 16 ? 9.141 -18.828 -13.891 1 98.62 16 ILE B C 1
ATOM 1481 O O . ILE B 1 16 ? 9.578 -19.562 -14.773 1 98.62 16 ILE B O 1
ATOM 1485 N N . PRO B 1 17 ? 9.938 -18.438 -12.891 1 98.62 17 PRO B N 1
ATOM 1486 C CA . PRO B 1 17 ? 11.344 -18.844 -12.922 1 98.62 17 PRO B CA 1
ATOM 1487 C C . PRO B 1 17 ? 11.523 -20.359 -13.008 1 98.62 17 PRO B C 1
ATOM 1489 O O . PRO B 1 17 ? 12.484 -20.828 -13.625 1 98.62 17 PRO B O 1
ATOM 1492 N N . ARG B 1 18 ? 10.602 -21.125 -12.492 1 97.62 18 ARG B N 1
ATOM 1493 C CA . ARG B 1 18 ? 10.656 -22.578 -12.57 1 97.62 18 ARG B CA 1
ATOM 1494 C C . ARG B 1 18 ? 10.227 -23.078 -13.953 1 97.62 18 ARG B C 1
ATOM 1496 O O . ARG B 1 18 ? 10.469 -24.234 -14.312 1 97.62 18 ARG B O 1
ATOM 1503 N N . SER B 1 19 ? 9.586 -22.188 -14.719 1 97.5 19 SER B N 1
ATOM 1504 C CA . SER B 1 19 ? 8.922 -22.609 -15.945 1 97.5 19 SER B CA 1
ATOM 1505 C C . SER B 1 19 ? 9.742 -22.219 -17.172 1 97.5 19 SER B C 1
ATOM 1507 O O . SER B 1 19 ? 9.344 -22.5 -18.312 1 97.5 19 SER B O 1
ATOM 1509 N N . VAL B 1 20 ? 10.852 -21.531 -16.938 1 97.62 20 VAL B N 1
ATOM 1510 C CA . VAL B 1 20 ? 11.633 -21.078 -18.078 1 97.62 20 VAL B CA 1
ATOM 1511 C C . VAL B 1 20 ? 13.039 -21.672 -18 1 97.62 20 VAL B C 1
ATOM 1513 O O . VAL B 1 20 ? 13.547 -21.953 -16.922 1 97.62 20 VAL B O 1
ATOM 1516 N N . SER B 1 21 ? 13.633 -21.828 -19.125 1 95.19 21 SER B N 1
ATOM 1517 C CA . SER B 1 21 ? 14.945 -22.453 -19.203 1 95.19 21 SER B CA 1
ATOM 1518 C C . SER B 1 21 ? 16.047 -21.453 -18.891 1 95.19 21 SER B C 1
ATOM 1520 O O . SER B 1 21 ? 17.172 -21.844 -18.547 1 95.19 21 SER B O 1
ATOM 1522 N N . SER B 1 22 ? 15.75 -20.141 -18.938 1 95.56 22 SER B N 1
ATOM 1523 C CA . SER B 1 22 ? 16.75 -19.094 -18.781 1 95.56 22 SER B CA 1
ATOM 1524 C C . SER B 1 22 ? 17.078 -18.859 -17.312 1 95.56 22 SER B C 1
ATOM 1526 O O . SER B 1 22 ? 17.984 -18.078 -17 1 95.56 22 SER B O 1
ATOM 1528 N N . TYR B 1 23 ? 16.391 -19.562 -16.438 1 97.38 23 TYR B N 1
ATOM 1529 C CA . TYR B 1 23 ? 16.609 -19.438 -15.008 1 97.38 23 TYR B CA 1
ATOM 1530 C C . TYR B 1 23 ? 16.609 -20.797 -14.336 1 97.38 23 TYR B C 1
ATOM 1532 O O . TYR B 1 23 ? 15.75 -21.641 -14.617 1 97.38 23 TYR B O 1
ATOM 1540 N N . ASP B 1 24 ? 17.562 -21.016 -13.461 1 96.81 24 ASP B N 1
ATOM 1541 C CA . ASP B 1 24 ? 17.734 -22.312 -12.828 1 96.81 24 ASP B CA 1
ATOM 1542 C C . ASP B 1 24 ? 17.453 -22.234 -11.328 1 96.81 24 ASP B C 1
ATOM 1544 O O . ASP B 1 24 ? 18.344 -21.922 -10.539 1 96.81 24 ASP B O 1
ATOM 1548 N N . THR B 1 25 ? 16.266 -22.672 -10.922 1 95.44 25 THR B N 1
ATOM 1549 C CA . THR B 1 25 ? 15.844 -22.578 -9.523 1 95.44 25 THR B CA 1
ATOM 1550 C C . THR B 1 25 ? 16.562 -23.609 -8.672 1 95.44 25 THR B C 1
ATOM 1552 O O . THR B 1 25 ? 16.438 -23.625 -7.449 1 95.44 25 THR B O 1
ATOM 1555 N N . ALA B 1 26 ? 17.344 -24.453 -9.266 1 94.38 26 ALA B N 1
ATOM 1556 C CA . ALA B 1 26 ? 18.141 -25.406 -8.508 1 94.38 26 ALA B CA 1
ATOM 1557 C C . ALA B 1 26 ? 19.375 -24.734 -7.902 1 94.38 26 ALA B C 1
ATOM 1559 O O . ALA B 1 26 ? 19.812 -25.109 -6.812 1 94.38 26 ALA B O 1
ATOM 1560 N N . SER B 1 27 ? 19.891 -23.75 -8.547 1 95.44 27 SER B N 1
ATOM 1561 C CA . SER B 1 27 ? 21.125 -23.094 -8.109 1 95.44 27 SER B CA 1
ATOM 1562 C C . SER B 1 27 ? 20.875 -21.641 -7.719 1 95.44 27 SER B C 1
ATOM 1564 O O . SER B 1 27 ? 21.75 -21 -7.141 1 95.44 27 SER B O 1
ATOM 1566 N N . GLU B 1 28 ? 19.75 -21.188 -8.055 1 97.38 28 GLU B N 1
ATOM 1567 C CA . GLU B 1 28 ? 19.359 -19.797 -7.77 1 97.38 28 GLU B CA 1
ATOM 1568 C C . GLU B 1 28 ? 18.094 -19.75 -6.922 1 97.38 28 GLU B C 1
ATOM 1570 O O . GLU B 1 28 ? 17.359 -20.734 -6.832 1 97.38 28 GLU B O 1
ATOM 1575 N N . PRO B 1 29 ? 17.797 -18.656 -6.285 1 97.69 29 PRO B N 1
ATOM 1576 C CA . PRO B 1 29 ? 16.609 -18.562 -5.434 1 97.69 29 PRO B CA 1
ATOM 1577 C C . PRO B 1 29 ? 15.32 -18.875 -6.184 1 97.69 29 PRO B C 1
ATOM 1579 O O . PRO B 1 29 ? 15.148 -18.453 -7.328 1 97.69 29 PRO B O 1
ATOM 1582 N N . ASP B 1 30 ? 14.5 -19.656 -5.555 1 98.12 30 ASP B N 1
ATOM 1583 C CA . ASP B 1 30 ? 13.156 -19.953 -6.031 1 98.12 30 ASP B CA 1
ATOM 1584 C C . ASP B 1 30 ? 12.102 -19.172 -5.25 1 98.12 30 ASP B C 1
ATOM 1586 O O . ASP B 1 30 ? 11.727 -19.547 -4.141 1 98.12 30 ASP B O 1
ATOM 1590 N N . PRO B 1 31 ? 11.594 -18.125 -5.902 1 98.19 31 PRO B N 1
ATOM 1591 C CA . PRO B 1 31 ? 10.734 -17.234 -5.117 1 98.19 31 PRO B CA 1
ATOM 1592 C C . PRO B 1 31 ? 9.406 -17.875 -4.727 1 98.19 31 PRO B C 1
ATOM 1594 O O . PRO B 1 31 ? 8.844 -17.547 -3.682 1 98.19 31 PRO B O 1
ATOM 1597 N N . LEU B 1 32 ? 8.844 -18.766 -5.559 1 98.56 32 LEU B N 1
ATOM 1598 C CA . LEU B 1 32 ? 7.625 -19.484 -5.176 1 98.56 32 LEU B CA 1
ATOM 1599 C C . LEU B 1 32 ? 7.867 -20.344 -3.943 1 98.56 32 LEU B C 1
ATOM 1601 O O . LEU B 1 32 ? 7.043 -20.375 -3.025 1 98.56 32 LEU B O 1
ATOM 1605 N N . GLN B 1 33 ? 8.945 -21.062 -3.93 1 97.44 33 GLN B N 1
ATOM 1606 C CA . GLN B 1 33 ? 9.312 -21.875 -2.777 1 97.44 33 GLN B CA 1
ATOM 1607 C C . GLN B 1 33 ? 9.461 -21.031 -1.523 1 97.44 33 GLN B C 1
ATOM 1609 O O . GLN B 1 33 ? 9.008 -21.406 -0.444 1 97.44 33 GLN B O 1
ATOM 1614 N N . TYR B 1 34 ? 10.141 -19.844 -1.65 1 97.56 34 TYR B N 1
ATOM 1615 C CA . TYR B 1 34 ? 10.32 -18.953 -0.512 1 97.56 34 TYR B CA 1
ATOM 1616 C C . TYR B 1 34 ? 8.977 -18.547 0.082 1 97.56 34 TYR B C 1
ATOM 1618 O O . TYR B 1 34 ? 8.805 -18.562 1.303 1 97.56 34 TYR B O 1
ATOM 1626 N N . LEU B 1 35 ? 8.023 -18.203 -0.772 1 98.38 35 LEU B N 1
ATOM 1627 C CA . LEU B 1 35 ? 6.707 -17.797 -0.304 1 98.38 35 LEU B CA 1
ATOM 1628 C C . LEU B 1 35 ? 6.008 -18.938 0.42 1 98.38 35 LEU B C 1
ATOM 1630 O O . LEU B 1 35 ? 5.531 -18.781 1.546 1 98.38 35 LEU B O 1
ATOM 1634 N N . LEU B 1 36 ? 6.004 -20.109 -0.208 1 98.31 36 LEU B N 1
ATOM 1635 C CA . LEU B 1 36 ? 5.191 -21.234 0.247 1 98.31 36 LEU B CA 1
ATOM 1636 C C . LEU B 1 36 ? 5.781 -21.859 1.504 1 98.31 36 LEU B C 1
ATOM 1638 O O . LEU B 1 36 ? 5.059 -22.453 2.309 1 98.31 36 LEU B O 1
ATOM 1642 N N . THR B 1 37 ? 7.035 -21.719 1.729 1 96.5 37 THR B N 1
ATOM 1643 C CA . THR B 1 37 ? 7.656 -22.312 2.91 1 96.5 37 THR B CA 1
ATOM 1644 C C . THR B 1 37 ? 7.82 -21.266 4.012 1 96.5 37 THR B C 1
ATOM 1646 O O . THR B 1 37 ? 7.973 -21.609 5.184 1 96.5 37 THR B O 1
ATOM 1649 N N . GLY B 1 38 ? 7.797 -20.031 3.662 1 96.62 38 GLY B N 1
ATOM 1650 C CA . GLY B 1 38 ? 8.07 -18.969 4.617 1 96.62 38 GLY B CA 1
ATOM 1651 C C . GLY B 1 38 ? 6.809 -18.359 5.203 1 96.62 38 GLY B C 1
ATOM 1652 O O . GLY B 1 38 ? 6.867 -17.609 6.184 1 96.62 38 GLY B O 1
ATOM 1653 N N . SER B 1 39 ? 5.664 -18.641 4.609 1 97.94 39 SER B N 1
ATOM 1654 C CA . SER B 1 39 ? 4.402 -18.047 5.047 1 97.94 39 SER B CA 1
ATOM 1655 C C . SER B 1 39 ? 3.271 -19.078 5.004 1 97.94 39 SER B C 1
ATOM 1657 O O . SER B 1 39 ? 3.361 -20.078 4.293 1 97.94 39 SER B O 1
ATOM 1659 N N . ASP B 1 40 ? 2.275 -18.859 5.824 1 98.69 40 ASP B N 1
ATOM 1660 C CA . ASP B 1 40 ? 0.993 -19.531 5.637 1 98.69 40 ASP B CA 1
ATOM 1661 C C . ASP B 1 40 ? 0.191 -18.875 4.516 1 98.69 40 ASP B C 1
ATOM 1663 O O . ASP B 1 40 ? -0.327 -17.766 4.676 1 98.69 40 ASP B O 1
ATOM 1667 N N . VAL B 1 41 ? 0.051 -19.578 3.424 1 98.88 41 VAL B N 1
ATOM 1668 C CA . VAL B 1 41 ? -0.521 -18.984 2.223 1 98.88 41 VAL B CA 1
ATOM 1669 C C . VAL B 1 41 ? -1.951 -19.484 2.027 1 98.88 41 VAL B C 1
ATOM 1671 O O . VAL B 1 41 ? -2.207 -20.688 2.08 1 98.88 41 VAL B O 1
ATOM 1674 N N . PHE B 1 42 ? -2.887 -18.578 1.803 1 98.88 42 PHE B N 1
ATOM 1675 C CA . PHE B 1 42 ? -4.281 -18.859 1.478 1 98.88 42 PHE B CA 1
ATOM 1676 C C . PHE B 1 42 ? -4.594 -18.453 0.042 1 98.88 42 PHE B C 1
ATOM 1678 O O . PHE B 1 42 ? -4.145 -17.406 -0.424 1 98.88 42 PHE B O 1
ATOM 1685 N N . VAL B 1 43 ? -5.316 -19.297 -0.588 1 98.88 43 VAL B N 1
ATOM 1686 C CA . VAL B 1 43 ? -5.727 -19.078 -1.972 1 98.88 43 VAL B CA 1
ATOM 1687 C C . VAL B 1 43 ? -7.242 -19.219 -2.086 1 98.88 43 VAL B C 1
ATOM 1689 O O . VAL B 1 43 ? -7.809 -20.25 -1.738 1 98.88 43 VAL B O 1
ATOM 1692 N N . PRO B 1 44 ? -7.922 -18.141 -2.562 1 98.69 44 PRO B N 1
ATOM 1693 C CA . PRO B 1 44 ? -9.367 -18.281 -2.752 1 98.69 44 PRO B CA 1
ATOM 1694 C C . PRO B 1 44 ? -9.719 -19.359 -3.781 1 98.69 44 PRO B C 1
ATOM 1696 O O . PRO B 1 44 ? -8.969 -19.578 -4.73 1 98.69 44 PRO B O 1
ATOM 1699 N N . THR B 1 45 ? -10.914 -19.922 -3.631 1 98.31 45 THR B N 1
ATOM 1700 C CA . THR B 1 45 ? -11.383 -20.938 -4.562 1 98.31 45 THR B CA 1
ATOM 1701 C C . THR B 1 45 ? -11.422 -20.391 -5.988 1 98.31 45 THR B C 1
ATOM 1703 O O . THR B 1 45 ? -11.18 -21.125 -6.945 1 98.31 45 THR B O 1
ATOM 1706 N N . GLN B 1 46 ? -11.805 -19.125 -6.164 1 98.44 46 GLN B N 1
ATOM 1707 C CA . GLN B 1 46 ? -11.836 -18.484 -7.477 1 98.44 46 GLN B CA 1
ATOM 1708 C C . GLN B 1 46 ? -10.453 -18.469 -8.117 1 98.44 46 GLN B C 1
ATOM 1710 O O . GLN B 1 46 ? -10.312 -18.688 -9.32 1 98.44 46 GLN B O 1
ATOM 1715 N N . VAL B 1 47 ? -9.43 -18.234 -7.332 1 98.75 47 VAL B N 1
ATOM 1716 C CA . VAL B 1 47 ? -8.047 -18.188 -7.801 1 98.75 47 VAL B CA 1
ATOM 1717 C C . VAL B 1 47 ? -7.594 -19.594 -8.188 1 98.75 47 VAL B C 1
ATOM 1719 O O . VAL B 1 47 ? -6.938 -19.797 -9.211 1 98.75 47 VAL B O 1
ATOM 1722 N N . GLU B 1 48 ? -7.934 -20.578 -7.367 1 98.62 48 GLU B N 1
ATOM 1723 C CA . GLU B 1 48 ? -7.633 -21.969 -7.707 1 98.62 48 GLU B CA 1
ATOM 1724 C C . GLU B 1 48 ? -8.227 -22.344 -9.062 1 98.62 48 GLU B C 1
ATOM 1726 O O . GLU B 1 48 ? -7.566 -22.984 -9.875 1 98.62 48 GLU B O 1
ATOM 1731 N N . THR B 1 49 ? -9.461 -21.953 -9.273 1 98.44 49 THR B N 1
ATOM 1732 C CA . THR B 1 49 ? -10.141 -22.219 -10.539 1 98.44 49 THR B CA 1
ATOM 1733 C C . THR B 1 49 ? -9.398 -21.562 -11.695 1 98.44 49 THR B C 1
ATOM 1735 O O . THR B 1 49 ? -9.203 -22.172 -12.75 1 98.44 49 THR B O 1
ATOM 1738 N N . GLU B 1 50 ? -9.016 -20.328 -11.492 1 98.69 50 GLU B N 1
ATOM 1739 C CA . GLU B 1 50 ? -8.266 -19.609 -12.516 1 98.69 50 GLU B CA 1
ATOM 1740 C C . GLU B 1 50 ? -6.941 -20.297 -12.82 1 98.69 50 GLU B C 1
ATOM 1742 O O . GLU B 1 50 ? -6.539 -20.375 -13.984 1 98.69 50 GLU B O 1
ATOM 1747 N N . LEU B 1 51 ? -6.262 -20.75 -11.797 1 98.5 51 LEU B N 1
ATOM 1748 C CA . LEU B 1 51 ? -5.008 -21.453 -11.992 1 98.5 51 LEU B CA 1
ATOM 1749 C C . LEU B 1 51 ? -5.23 -22.75 -12.781 1 98.5 51 LEU B C 1
ATOM 1751 O O . LEU B 1 51 ? -4.43 -23.094 -13.648 1 98.5 51 LEU B O 1
ATOM 1755 N N . GLN B 1 52 ? -6.285 -23.438 -12.484 1 98.31 52 GLN B N 1
ATOM 1756 C CA . GLN B 1 52 ? -6.629 -24.656 -13.211 1 98.31 52 GLN B CA 1
ATOM 1757 C C . GLN B 1 52 ? -6.879 -24.359 -14.688 1 98.31 52 GLN B C 1
ATOM 1759 O O . GLN B 1 52 ? -6.398 -25.094 -15.555 1 98.31 52 GLN B O 1
ATOM 1764 N N . GLU B 1 53 ? -7.629 -23.297 -14.961 1 98.06 53 GLU B N 1
ATOM 1765 C CA . GLU B 1 53 ? -7.906 -22.891 -16.344 1 98.06 53 GLU B CA 1
ATOM 1766 C C . GLU B 1 53 ? -6.629 -22.5 -17.062 1 98.06 53 GLU B C 1
ATOM 1768 O O . GLU B 1 53 ? -6.41 -22.891 -18.219 1 98.06 53 GLU B O 1
ATOM 1773 N N . MET B 1 54 ? -5.797 -21.734 -16.391 1 97.56 54 MET B N 1
ATOM 1774 C CA . MET B 1 54 ? -4.531 -21.297 -16.969 1 97.56 54 MET B CA 1
ATOM 1775 C C . MET B 1 54 ? -3.639 -22.484 -17.312 1 97.56 54 MET B C 1
ATOM 1777 O O . MET B 1 54 ? -2.947 -22.469 -18.328 1 97.56 54 MET B O 1
ATOM 1781 N N . ALA B 1 55 ? -3.645 -23.516 -16.531 1 97.38 55 ALA B N 1
ATOM 1782 C CA . ALA B 1 55 ? -2.795 -24.688 -16.703 1 97.38 55 ALA B CA 1
ATOM 1783 C C . ALA B 1 55 ? -3.184 -25.484 -17.938 1 97.38 55 ALA B C 1
ATOM 1785 O O . ALA B 1 55 ? -2.426 -26.328 -18.406 1 97.38 55 ALA B O 1
ATOM 1786 N N . GLY B 1 56 ? -4.367 -25.219 -18.438 1 95.06 56 GLY B N 1
ATOM 1787 C CA . GLY B 1 56 ? -4.863 -25.938 -19.594 1 95.06 56 GLY B CA 1
ATOM 1788 C C . GLY B 1 56 ? -4.285 -25.453 -20.906 1 95.06 56 GLY B C 1
ATOM 1789 O O . GLY B 1 56 ? -4.438 -26.109 -21.953 1 95.06 56 GLY B O 1
ATOM 1790 N N . TYR B 1 57 ? -3.566 -24.375 -20.906 1 93.81 57 TYR B N 1
ATOM 1791 C CA . TYR B 1 57 ? -2.961 -23.812 -22.125 1 93.81 57 TYR B CA 1
ATOM 1792 C C . TYR B 1 57 ? -1.584 -24.422 -22.359 1 93.81 57 TYR B C 1
ATOM 1794 O O . TYR B 1 57 ? -1.243 -25.453 -21.781 1 93.81 57 TYR B O 1
ATOM 1802 N N . ASP B 1 58 ? -1.001 -23.984 -23.359 1 91.75 58 ASP B N 1
ATOM 1803 C CA . ASP B 1 58 ? 0.326 -24.484 -23.703 1 91.75 58 ASP B CA 1
ATOM 1804 C C . ASP B 1 58 ? 1.319 -23.344 -23.875 1 91.75 58 ASP B C 1
ATOM 1806 O O . ASP B 1 58 ? 1.758 -23.062 -25 1 91.75 58 ASP B O 1
ATOM 1810 N N . ASP B 1 59 ? 1.615 -22.672 -22.781 1 95.38 59 ASP B N 1
ATOM 1811 C CA . ASP B 1 59 ? 2.58 -21.578 -22.766 1 95.38 59 ASP B CA 1
ATOM 1812 C C . ASP B 1 59 ? 3.242 -21.453 -21.391 1 95.38 59 ASP B C 1
ATOM 1814 O O . ASP B 1 59 ? 3.107 -22.344 -20.547 1 95.38 59 ASP B O 1
ATOM 1818 N N . VAL B 1 60 ? 4.082 -20.516 -21.219 1 96.5 60 VAL B N 1
ATOM 1819 C CA . VAL B 1 60 ? 4.867 -20.344 -20 1 96.5 60 VAL B CA 1
ATOM 1820 C C . VAL B 1 60 ? 3.932 -20.141 -18.812 1 96.5 60 VAL B C 1
ATOM 1822 O O . VAL B 1 60 ? 4.227 -20.578 -17.703 1 96.5 60 VAL B O 1
ATOM 1825 N N . HIS B 1 61 ? 2.756 -19.5 -19 1 97 61 HIS B N 1
ATOM 1826 C CA . HIS B 1 61 ? 1.789 -19.297 -17.938 1 97 61 HIS B CA 1
ATOM 1827 C C . HIS B 1 61 ? 1.145 -20.609 -17.5 1 97 61 HIS B C 1
ATOM 1829 O O . HIS B 1 61 ? 0.864 -20.797 -16.312 1 97 61 HIS B O 1
ATOM 1835 N N . ALA B 1 62 ? 0.911 -21.406 -18.5 1 98.06 62 ALA B N 1
ATOM 1836 C CA . ALA B 1 62 ? 0.375 -22.734 -18.203 1 98.06 62 ALA B CA 1
ATOM 1837 C C . ALA B 1 62 ? 1.35 -23.531 -17.344 1 98.06 62 ALA B C 1
ATOM 1839 O O . ALA B 1 62 ? 0.947 -24.172 -16.375 1 98.06 62 ALA B O 1
ATOM 1840 N N . ALA B 1 63 ? 2.604 -23.531 -17.766 1 98.19 63 ALA B N 1
ATOM 1841 C CA . ALA B 1 63 ? 3.637 -24.219 -16.984 1 98.19 63 ALA B CA 1
ATOM 1842 C C . ALA B 1 63 ? 3.74 -23.641 -15.578 1 98.19 63 ALA B C 1
ATOM 1844 O O . ALA B 1 63 ? 3.867 -24.391 -14.609 1 98.19 63 ALA B O 1
ATOM 1845 N N . ALA B 1 64 ? 3.699 -22.328 -15.445 1 98.44 64 ALA B N 1
ATOM 1846 C CA . ALA B 1 64 ? 3.744 -21.672 -14.148 1 98.44 64 ALA B CA 1
ATOM 1847 C C . ALA B 1 64 ? 2.562 -22.094 -13.273 1 98.44 64 ALA B C 1
ATOM 1849 O O . ALA B 1 64 ? 2.744 -22.484 -12.117 1 98.44 64 ALA B O 1
ATOM 1850 N N . ALA B 1 65 ? 1.372 -22.016 -13.883 1 98.62 65 ALA B N 1
ATOM 1851 C CA . ALA B 1 65 ? 0.171 -22.422 -13.148 1 98.62 65 ALA B CA 1
ATOM 1852 C C . ALA B 1 65 ? 0.257 -23.875 -12.703 1 98.62 65 ALA B C 1
ATOM 1854 O O . ALA B 1 65 ? -0.136 -24.203 -11.586 1 98.62 65 ALA B O 1
ATOM 1855 N N . THR B 1 66 ? 0.724 -24.734 -13.578 1 98.5 66 THR B N 1
ATOM 1856 C CA . THR B 1 66 ? 0.908 -26.141 -13.25 1 98.5 66 THR B CA 1
ATOM 1857 C C . THR B 1 66 ? 1.869 -26.297 -12.07 1 98.5 66 THR B C 1
ATOM 1859 O O . THR B 1 66 ? 1.632 -27.109 -11.172 1 98.5 66 THR B O 1
ATOM 1862 N N . ASN B 1 67 ? 2.965 -25.547 -12.086 1 98.19 67 ASN B N 1
ATOM 1863 C CA . ASN B 1 67 ? 3.93 -25.594 -10.992 1 98.19 67 ASN B CA 1
ATOM 1864 C C . ASN B 1 67 ? 3.297 -25.156 -9.672 1 98.19 67 ASN B C 1
ATOM 1866 O O . ASN B 1 67 ? 3.568 -25.75 -8.625 1 98.19 67 ASN B O 1
ATOM 1870 N N . VAL B 1 68 ? 2.453 -24.109 -9.656 1 98.75 68 VAL B N 1
ATOM 1871 C CA . VAL B 1 68 ? 1.764 -23.672 -8.445 1 98.75 68 VAL B CA 1
ATOM 1872 C C . VAL B 1 68 ? 0.854 -24.781 -7.934 1 98.75 68 VAL B C 1
ATOM 1874 O O . VAL B 1 68 ? 0.888 -25.125 -6.75 1 98.75 68 VAL B O 1
ATOM 1877 N N . ARG B 1 69 ? 0.068 -25.328 -8.867 1 98.5 69 ARG B N 1
ATOM 1878 C CA . ARG B 1 69 ? -0.912 -26.344 -8.484 1 98.5 69 ARG B CA 1
ATOM 1879 C C . ARG B 1 69 ? -0.225 -27.594 -7.961 1 98.5 69 ARG B C 1
ATOM 1881 O O . ARG B 1 69 ? -0.75 -28.266 -7.074 1 98.5 69 ARG B O 1
ATOM 1888 N N . ALA B 1 70 ? 0.935 -27.906 -8.438 1 98.06 70 ALA B N 1
ATOM 1889 C CA . ALA B 1 70 ? 1.692 -29.062 -7.992 1 98.06 70 ALA B CA 1
ATOM 1890 C C . ALA B 1 70 ? 2.146 -28.906 -6.543 1 98.06 70 ALA B C 1
ATOM 1892 O O . ALA B 1 70 ? 2.477 -29.891 -5.879 1 98.06 70 ALA B O 1
ATOM 1893 N N . ALA B 1 71 ? 2.166 -27.688 -6.039 1 97.88 71 ALA B N 1
ATOM 1894 C CA . ALA B 1 71 ? 2.6 -27.391 -4.676 1 97.88 71 ALA B CA 1
ATOM 1895 C C . ALA B 1 71 ? 1.402 -27.25 -3.74 1 97.88 71 ALA B C 1
ATOM 1897 O O . ALA B 1 71 ? 1.474 -26.531 -2.734 1 97.88 71 ALA B O 1
ATOM 1898 N N . ASP B 1 72 ? 0.298 -27.891 -4.027 1 96.5 72 ASP B N 1
ATOM 1899 C CA . ASP B 1 72 ? -0.982 -27.703 -3.352 1 96.5 72 ASP B CA 1
ATOM 1900 C C . ASP B 1 72 ? -0.894 -28.125 -1.886 1 96.5 72 ASP B C 1
ATOM 1902 O O . ASP B 1 72 ? -1.74 -27.734 -1.074 1 96.5 72 ASP B O 1
ATOM 1906 N N . GLU B 1 73 ? 0.117 -28.797 -1.421 1 97.56 73 GLU B N 1
ATOM 1907 C CA . GLU B 1 73 ? 0.273 -29.156 -0.017 1 97.56 73 GLU B CA 1
ATOM 1908 C C . GLU B 1 73 ? 0.784 -27.984 0.811 1 97.56 73 GLU B C 1
ATOM 1910 O O . GLU B 1 73 ? 0.735 -28.016 2.043 1 97.56 73 GLU B O 1
ATOM 1915 N N . HIS B 1 74 ? 1.226 -26.953 0.165 1 98.19 74 HIS B N 1
ATOM 1916 C CA . HIS B 1 74 ? 1.907 -25.859 0.863 1 98.19 74 HIS B CA 1
ATOM 1917 C C . HIS B 1 74 ? 1.025 -24.625 0.949 1 98.19 74 HIS B C 1
ATOM 1919 O O . HIS B 1 74 ? 1.464 -23.578 1.433 1 98.19 74 HIS B O 1
ATOM 1925 N N . TYR B 1 75 ? -0.151 -24.656 0.431 1 98.75 75 TYR B N 1
ATOM 1926 C CA . TYR B 1 75 ? -1.108 -23.578 0.63 1 98.75 75 TYR B CA 1
ATOM 1927 C C . TYR B 1 75 ? -2.516 -24.125 0.84 1 98.75 75 TYR B C 1
ATOM 1929 O O . TYR B 1 75 ? -2.781 -25.297 0.555 1 98.75 75 TYR B O 1
ATOM 1937 N N . ARG B 1 76 ? -3.369 -23.312 1.398 1 98.62 76 ARG B N 1
ATOM 1938 C CA . ARG B 1 76 ? -4.746 -23.719 1.665 1 98.62 76 ARG B CA 1
ATOM 1939 C C . ARG B 1 76 ? -5.719 -22.969 0.759 1 98.62 76 ARG B C 1
ATOM 1941 O O . ARG B 1 76 ? -5.656 -21.75 0.646 1 98.62 76 ARG B O 1
ATOM 1948 N N . VAL B 1 77 ? -6.555 -23.719 0.166 1 98.62 77 VAL B N 1
ATOM 1949 C CA . VAL B 1 77 ? -7.633 -23.141 -0.625 1 98.62 77 VAL B CA 1
ATOM 1950 C C . VAL B 1 77 ? -8.844 -22.859 0.269 1 98.62 77 VAL B C 1
ATOM 1952 O O . VAL B 1 77 ? -9.297 -23.75 0.995 1 98.62 77 VAL B O 1
ATOM 1955 N N . VAL B 1 78 ? -9.297 -21.641 0.219 1 98.12 78 VAL B N 1
ATOM 1956 C CA . VAL B 1 78 ? -10.391 -21.234 1.097 1 98.12 78 VAL B CA 1
ATOM 1957 C C . VAL B 1 78 ? -11.469 -20.516 0.284 1 98.12 78 VAL B C 1
ATOM 1959 O O . VAL B 1 78 ? -11.156 -19.672 -0.553 1 98.12 78 VAL B O 1
ATOM 1962 N N . ASP B 1 79 ? -12.68 -20.891 0.439 1 97.69 79 ASP B N 1
ATOM 1963 C CA . ASP B 1 79 ? -13.797 -20.156 -0.145 1 97.69 79 ASP B CA 1
ATOM 1964 C C . ASP B 1 79 ? -14.133 -18.906 0.682 1 97.69 79 ASP B C 1
ATOM 1966 O O . ASP B 1 79 ? -14.586 -19.031 1.824 1 97.69 79 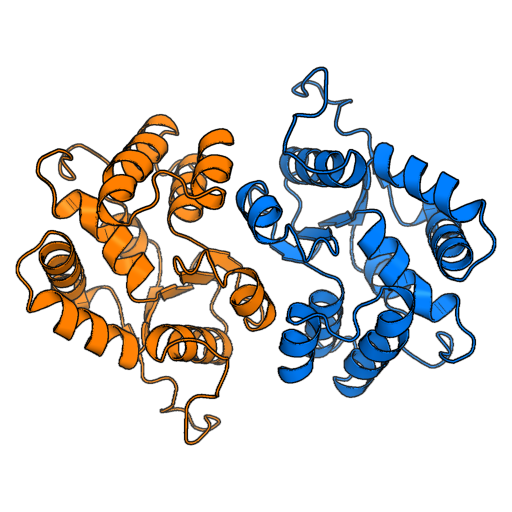ASP B O 1
ATOM 1970 N N . PRO B 1 80 ? -13.969 -17.719 0.079 1 96.88 80 PRO B N 1
ATOM 1971 C CA . PRO B 1 80 ? -14.227 -16.516 0.861 1 96.88 80 PRO B CA 1
ATOM 1972 C C . PRO B 1 80 ? -15.688 -16.375 1.282 1 96.88 80 PRO B C 1
ATOM 1974 O O . PRO B 1 80 ? -16.016 -15.602 2.188 1 96.88 80 PRO B O 1
ATOM 1977 N N . LEU B 1 81 ? -16.531 -17.109 0.657 1 95.19 81 LEU B N 1
ATOM 1978 C CA . LEU B 1 81 ? -17.969 -16.984 0.926 1 95.19 81 LEU B CA 1
ATOM 1979 C C . LEU B 1 81 ? -18.438 -18.062 1.903 1 95.19 81 LEU B C 1
ATOM 1981 O O . LEU B 1 81 ? -19.594 -18.062 2.314 1 95.19 81 LEU B O 1
ATOM 1985 N N . ASP B 1 82 ? -17.484 -18.938 2.221 1 90.94 82 ASP B N 1
ATOM 1986 C CA . ASP B 1 82 ? -17.828 -20.031 3.145 1 90.94 82 ASP B CA 1
ATOM 1987 C C . ASP B 1 82 ? -17.484 -19.641 4.582 1 90.94 82 ASP B C 1
ATOM 1989 O O . ASP B 1 82 ? -16.609 -20.266 5.203 1 90.94 82 ASP B O 1
ATOM 1993 N N . ARG B 1 83 ? -18.047 -18.562 4.996 1 85.81 83 ARG B N 1
ATOM 1994 C CA . ARG B 1 83 ? -17.906 -18.094 6.375 1 85.81 83 ARG B CA 1
ATOM 1995 C C . ARG B 1 83 ? -19.234 -17.656 6.953 1 85.81 83 ARG B C 1
ATOM 1997 O O . ARG B 1 83 ? -20.156 -17.312 6.207 1 85.81 83 ARG B O 1
ATOM 2004 N N . GLU B 1 84 ? -19.359 -17.734 8.156 1 83.19 84 GLU B N 1
ATOM 2005 C CA . GLU B 1 84 ? -20.625 -17.422 8.82 1 83.19 84 GLU B CA 1
ATOM 2006 C C . GLU B 1 84 ? -21.062 -15.992 8.531 1 83.19 84 GLU B C 1
ATOM 2008 O O . GLU B 1 84 ? -22.25 -15.734 8.32 1 83.19 84 GLU B O 1
ATOM 2013 N N . ASP B 1 85 ? -20.172 -15.07 8.484 1 82.12 85 ASP B N 1
ATOM 2014 C CA . ASP B 1 85 ? -20.516 -13.656 8.32 1 82.12 85 ASP B CA 1
ATOM 2015 C C . ASP B 1 85 ? -20.312 -13.203 6.883 1 82.12 85 ASP B C 1
ATOM 2017 O O . ASP B 1 85 ? -20.328 -12 6.598 1 82.12 85 ASP B O 1
ATOM 2021 N N . ALA B 1 86 ? -20.172 -14.18 6.023 1 84.62 86 ALA B N 1
ATOM 2022 C CA . ALA B 1 86 ? -19.859 -13.812 4.641 1 84.62 86 ALA B CA 1
ATOM 2023 C C . ALA B 1 86 ? -21.141 -13.484 3.873 1 84.62 86 ALA B C 1
ATOM 2025 O O . ALA B 1 86 ? -22.219 -14.023 4.176 1 84.62 86 ALA B O 1
ATOM 2026 N N . ASP B 1 87 ? -21.078 -12.602 2.951 1 84.25 87 ASP B N 1
ATOM 2027 C CA . ASP B 1 87 ? -22.156 -12.297 2.023 1 84.25 87 ASP B CA 1
ATOM 2028 C C . ASP B 1 87 ? -22.438 -13.469 1.08 1 84.25 87 ASP B C 1
ATOM 2030 O O . ASP B 1 87 ? -21.625 -14.398 0.992 1 84.25 87 ASP B O 1
ATOM 2034 N N . ASP B 1 88 ? -23.516 -13.344 0.415 1 88.25 88 ASP B N 1
ATOM 2035 C CA . ASP B 1 88 ? -23.938 -14.414 -0.486 1 88.25 88 ASP B CA 1
ATOM 2036 C C . ASP B 1 88 ? -23.141 -14.383 -1.788 1 88.25 88 ASP B C 1
ATOM 2038 O O . ASP B 1 88 ? -23.062 -15.383 -2.502 1 88.25 88 ASP B O 1
ATOM 2042 N N . ALA B 1 89 ? -22.625 -13.219 -1.997 1 94.5 89 ALA B N 1
ATOM 2043 C CA . ALA B 1 89 ? -21.875 -13.055 -3.238 1 94.5 89 ALA B CA 1
ATOM 2044 C C . ALA B 1 89 ? -20.703 -12.102 -3.045 1 94.5 89 ALA B C 1
ATOM 2046 O O . ALA B 1 89 ? -20.672 -11.336 -2.078 1 94.5 89 ALA B O 1
ATOM 2047 N N . LEU B 1 90 ? -19.766 -12.289 -3.986 1 95.88 90 LEU B N 1
ATOM 2048 C CA . LEU B 1 90 ? -18.656 -11.352 -3.977 1 95.88 90 LEU B CA 1
ATOM 2049 C C . LEU B 1 90 ? -19.125 -9.945 -4.336 1 95.88 90 LEU B C 1
ATOM 2051 O O . LEU B 1 90 ? -19.984 -9.781 -5.203 1 95.88 90 LEU B O 1
ATOM 2055 N N . PRO B 1 91 ? -18.625 -8.953 -3.674 1 95 91 PRO B N 1
ATOM 2056 C CA . PRO B 1 91 ? -18.984 -7.574 -4.016 1 95 91 PRO B CA 1
ATOM 2057 C C . PRO B 1 91 ? -18.5 -7.168 -5.406 1 95 91 PRO B C 1
ATOM 2059 O O . PRO B 1 91 ? -17.641 -7.828 -5.984 1 95 91 PRO B O 1
ATOM 2062 N N . ALA B 1 92 ? -19.094 -6.07 -5.879 1 93.75 92 ALA B N 1
ATOM 2063 C CA . ALA B 1 92 ? -18.719 -5.52 -7.18 1 93.75 92 ALA B CA 1
ATOM 2064 C C . ALA B 1 92 ? -17.672 -4.41 -7.027 1 93.75 92 ALA B C 1
ATOM 2066 O O . ALA B 1 92 ? -18 -3.227 -7.129 1 93.75 92 ALA B O 1
ATOM 2067 N N . TYR B 1 93 ? -16.438 -4.758 -6.949 1 94.88 93 TYR B N 1
ATOM 2068 C CA . TYR B 1 93 ? -15.375 -3.793 -6.727 1 94.88 93 TYR B CA 1
ATOM 2069 C C . TYR B 1 93 ? -14.883 -3.205 -8.047 1 94.88 93 TYR B C 1
ATOM 2071 O O . TYR B 1 93 ? -14.062 -2.287 -8.055 1 94.88 93 TYR B O 1
ATOM 2079 N N . GLY B 1 94 ? -15.406 -3.68 -9.148 1 94.31 94 GLY B N 1
ATOM 2080 C CA . GLY B 1 94 ? -14.875 -3.277 -10.438 1 94.31 94 GLY B CA 1
ATOM 2081 C C . GLY B 1 94 ? -13.594 -4 -10.812 1 94.31 94 GLY B C 1
ATOM 2082 O O . GLY B 1 94 ? -12.789 -3.488 -11.586 1 94.31 94 GLY B O 1
ATOM 2083 N N . LEU B 1 95 ? -13.32 -5.133 -10.18 1 96.62 95 LEU B N 1
ATOM 2084 C CA . LEU B 1 95 ? -12.203 -6.027 -10.422 1 96.62 95 LEU B CA 1
ATOM 2085 C C . LEU B 1 95 ? -12.688 -7.402 -10.875 1 96.62 95 LEU B C 1
ATOM 2087 O O . LEU B 1 95 ? -13.891 -7.684 -10.836 1 96.62 95 LEU B O 1
ATOM 2091 N N . ASP B 1 96 ? -11.805 -8.188 -11.406 1 96.12 96 ASP B N 1
ATOM 2092 C CA . ASP B 1 96 ? -12.242 -9.523 -11.797 1 96.12 96 ASP B CA 1
ATOM 2093 C C . ASP B 1 96 ? -12.523 -10.391 -10.57 1 96.12 96 ASP B C 1
ATOM 2095 O O . ASP B 1 96 ? -12.289 -9.969 -9.438 1 96.12 96 ASP B O 1
ATOM 2099 N N . GLU B 1 97 ? -13.047 -11.562 -10.789 1 96.44 97 GLU B N 1
ATOM 2100 C CA . GLU B 1 97 ? -13.539 -12.406 -9.711 1 96.44 97 GLU B CA 1
ATOM 2101 C C . GLU B 1 97 ? -12.406 -12.859 -8.797 1 96.44 97 GLU B C 1
ATOM 2103 O O . GLU B 1 97 ? -12.562 -12.891 -7.57 1 96.44 97 GLU B O 1
ATOM 2108 N N . GLY B 1 98 ? -11.281 -13.352 -9.336 1 97.69 98 GLY B N 1
ATOM 2109 C CA . GLY B 1 98 ? -10.141 -13.773 -8.531 1 97.69 98 GLY B CA 1
ATOM 2110 C C . GLY B 1 98 ? -9.594 -12.672 -7.648 1 97.69 98 GLY B C 1
ATOM 2111 O O . GLY B 1 98 ? -9.336 -12.891 -6.465 1 97.69 98 GLY B O 1
ATOM 2112 N N . GLU B 1 99 ? -9.445 -11.453 -8.234 1 98.06 99 GLU B N 1
ATOM 2113 C CA . GLU B 1 99 ? -8.961 -10.297 -7.484 1 98.06 99 GLU B CA 1
ATOM 2114 C C . GLU B 1 99 ? -9.922 -9.93 -6.355 1 98.06 99 GLU B C 1
ATOM 2116 O O . GLU B 1 99 ? -9.492 -9.703 -5.223 1 98.06 99 GLU B O 1
ATOM 2121 N N . THR B 1 100 ? -11.203 -9.859 -6.719 1 98.06 100 THR B N 1
ATOM 2122 C CA . THR B 1 100 ? -12.219 -9.531 -5.727 1 98.06 100 THR B CA 1
ATOM 2123 C C . THR B 1 100 ? -12.227 -10.562 -4.602 1 98.06 100 THR B C 1
ATOM 2125 O O . THR B 1 100 ? -12.266 -10.203 -3.422 1 98.06 100 THR B O 1
ATOM 2128 N N . ALA B 1 101 ? -12.18 -11.805 -4.93 1 98.31 101 ALA B N 1
ATOM 2129 C CA . ALA B 1 101 ? -12.172 -12.883 -3.943 1 98.31 101 ALA B CA 1
ATOM 2130 C C . ALA B 1 101 ? -10.961 -12.773 -3.018 1 98.31 101 ALA B C 1
ATOM 2132 O O . ALA B 1 101 ? -11.07 -13.023 -1.814 1 98.31 101 ALA B O 1
ATOM 2133 N N . ALA B 1 102 ? -9.797 -12.461 -3.578 1 98.75 102 ALA B N 1
ATOM 2134 C CA . ALA B 1 102 ? -8.578 -12.328 -2.785 1 98.75 102 ALA B CA 1
ATOM 2135 C C . ALA B 1 102 ? -8.711 -11.219 -1.753 1 98.75 102 ALA B C 1
ATOM 2137 O O . ALA B 1 102 ? -8.312 -11.375 -0.598 1 98.75 102 ALA B O 1
ATOM 2138 N N . ILE B 1 103 ? -9.305 -10.086 -2.168 1 98.31 103 ILE B N 1
ATOM 2139 C CA . ILE B 1 103 ? -9.508 -8.961 -1.259 1 98.31 103 ILE B CA 1
ATOM 2140 C C . ILE B 1 103 ? -10.469 -9.359 -0.144 1 98.31 103 ILE B C 1
ATOM 2142 O O . ILE B 1 103 ? -10.188 -9.141 1.037 1 98.31 103 ILE B O 1
ATOM 2146 N N . VAL B 1 104 ? -11.602 -9.961 -0.507 1 97.56 104 VAL B N 1
ATOM 2147 C CA . VAL B 1 104 ? -12.617 -10.367 0.454 1 97.56 104 VAL B CA 1
ATOM 2148 C C . VAL B 1 104 ? -12.023 -11.352 1.457 1 97.56 104 VAL B C 1
ATOM 2150 O O . VAL B 1 104 ? -12.227 -11.219 2.666 1 97.56 104 VAL B O 1
ATOM 2153 N N . LEU B 1 105 ? -11.25 -12.312 0.986 1 98.06 105 LEU B N 1
ATOM 2154 C CA . LEU B 1 105 ? -10.664 -13.328 1.857 1 98.06 105 LEU B CA 1
ATOM 2155 C C . LEU B 1 105 ? -9.609 -12.711 2.775 1 98.06 105 LEU B C 1
ATOM 2157 O O . LEU B 1 105 ? -9.555 -13.031 3.965 1 98.06 105 LEU B O 1
ATOM 2161 N N . ALA B 1 106 ? -8.734 -11.844 2.213 1 98 106 ALA B N 1
ATOM 2162 C CA . ALA B 1 106 ? -7.715 -11.18 3.021 1 98 106 ALA B CA 1
ATOM 2163 C C . ALA B 1 106 ? -8.344 -10.414 4.176 1 98 106 ALA B C 1
ATOM 2165 O O . ALA B 1 106 ? -7.875 -10.484 5.312 1 98 106 ALA B O 1
ATOM 2166 N N . ASN B 1 107 ? -9.414 -9.688 3.846 1 95.88 107 ASN B N 1
ATOM 2167 C CA . ASN B 1 107 ? -10.109 -8.914 4.871 1 95.88 107 ASN B CA 1
ATOM 2168 C C . ASN B 1 107 ? -10.766 -9.82 5.91 1 95.88 107 ASN B C 1
ATOM 2170 O O . ASN B 1 107 ? -10.711 -9.539 7.109 1 95.88 107 ASN B O 1
ATOM 2174 N N . ALA B 1 108 ? -11.336 -10.898 5.477 1 95.69 108 ALA B N 1
ATOM 2175 C CA . ALA B 1 108 ? -12.039 -11.82 6.363 1 95.69 108 ALA B CA 1
ATOM 2176 C C . ALA B 1 108 ? -11.07 -12.5 7.324 1 95.69 108 ALA B C 1
ATOM 2178 O O . ALA B 1 108 ? -11.383 -12.688 8.5 1 95.69 108 ALA B O 1
ATOM 2179 N N . LEU B 1 109 ? -9.891 -12.852 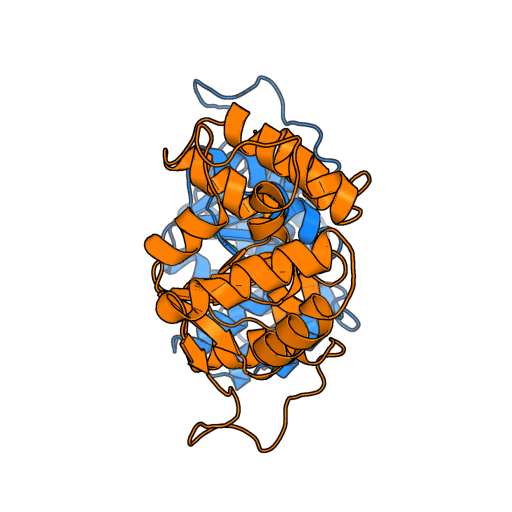6.836 1 96.31 109 LEU B N 1
ATOM 2180 C CA . LEU B 1 109 ? -8.938 -13.617 7.629 1 96.31 109 LEU B CA 1
ATOM 2181 C C . LEU B 1 109 ? -8.039 -12.695 8.438 1 96.31 109 LEU B C 1
ATOM 2183 O O . LEU B 1 109 ? -7.367 -13.141 9.375 1 96.31 109 LEU B O 1
ATOM 2187 N N . GLY B 1 110 ? -8 -11.398 8.07 1 95.56 110 GLY B N 1
ATOM 2188 C CA . GLY B 1 110 ? -7.082 -10.492 8.734 1 95.56 110 GLY B CA 1
ATOM 2189 C C . GLY B 1 110 ? -5.625 -10.867 8.547 1 95.56 110 GLY B C 1
ATOM 2190 O O . GLY B 1 110 ? -4.859 -10.898 9.508 1 95.56 110 GLY B O 1
ATOM 2191 N N . VAL B 1 111 ? -5.266 -11.203 7.324 1 97.94 111 VAL B N 1
ATOM 2192 C CA . VAL B 1 111 ? -3.906 -11.656 7.047 1 97.94 111 VAL B CA 1
ATOM 2193 C C . VAL B 1 111 ? -2.943 -10.477 7.102 1 97.94 111 VAL B C 1
ATOM 2195 O O . VAL B 1 111 ? -3.371 -9.32 7.109 1 97.94 111 VAL B O 1
ATOM 2198 N N . ASP B 1 112 ? -1.651 -10.828 7.051 1 97.31 112 ASP B N 1
ATOM 2199 C CA . ASP B 1 112 ? -0.61 -9.812 7.078 1 97.31 112 ASP B CA 1
ATOM 2200 C C . ASP B 1 112 ? -0.475 -9.125 5.723 1 97.31 112 ASP B C 1
ATOM 2202 O O . ASP B 1 112 ? -0.164 -7.934 5.648 1 97.31 112 ASP B O 1
ATOM 2206 N N . ALA B 1 113 ? -0.682 -9.969 4.648 1 98.44 113 ALA B N 1
ATOM 2207 C CA . ALA B 1 113 ? -0.396 -9.398 3.336 1 98.44 113 ALA B CA 1
ATOM 2208 C C . ALA B 1 113 ? -1.32 -9.977 2.27 1 98.44 113 ALA B C 1
ATOM 2210 O O . ALA B 1 113 ? -1.775 -11.117 2.387 1 98.44 113 ALA B O 1
ATOM 2211 N N . LEU B 1 114 ? -1.631 -9.18 1.328 1 98.81 114 LEU B N 1
ATOM 2212 C CA . LEU B 1 114 ? -2.254 -9.594 0.075 1 98.81 114 LEU B CA 1
ATOM 2213 C C . LEU B 1 114 ? -1.264 -9.5 -1.08 1 98.81 114 LEU B C 1
ATOM 2215 O O . LEU B 1 114 ? -0.759 -8.422 -1.389 1 98.81 114 LEU B O 1
ATOM 2219 N N . LEU B 1 115 ? -0.971 -10.641 -1.654 1 98.81 115 LEU B N 1
ATOM 2220 C CA . LEU B 1 115 ? -0.051 -10.734 -2.783 1 98.81 115 LEU B CA 1
ATOM 2221 C C . LEU B 1 115 ? -0.806 -10.656 -4.105 1 98.81 115 LEU B C 1
ATOM 2223 O O . LEU B 1 115 ? -1.605 -11.547 -4.418 1 98.81 115 LEU B O 1
ATOM 2227 N N . THR B 1 116 ? -0.617 -9.562 -4.91 1 98.5 116 THR B N 1
ATOM 2228 C CA . THR B 1 116 ? -1.289 -9.391 -6.195 1 98.5 116 THR B CA 1
ATOM 2229 C C . THR B 1 116 ? -0.482 -8.477 -7.109 1 98.5 116 THR B C 1
ATOM 2231 O O . THR B 1 116 ? 0.169 -7.539 -6.645 1 98.5 116 THR B O 1
ATOM 2234 N N . ASP B 1 117 ? -0.469 -8.789 -8.391 1 97.75 117 ASP B N 1
ATOM 2235 C CA . ASP B 1 117 ? 0.211 -7.969 -9.391 1 97.75 117 ASP B CA 1
ATOM 2236 C C . ASP B 1 117 ? -0.782 -7.094 -10.148 1 97.75 117 ASP B C 1
ATOM 2238 O O . ASP B 1 117 ? -0.712 -6.984 -11.375 1 97.75 117 ASP B O 1
ATOM 2242 N N . GLU B 1 118 ? -1.767 -6.582 -9.469 1 95.44 118 GLU B N 1
ATOM 2243 C CA . GLU B 1 118 ? -2.74 -5.676 -10.062 1 95.44 118 GLU B CA 1
ATOM 2244 C C . GLU B 1 118 ? -2.199 -4.25 -10.125 1 95.44 118 GLU B C 1
ATOM 2246 O O . GLU B 1 118 ? -2.754 -3.34 -9.508 1 95.44 118 GLU B O 1
ATOM 2251 N N . PHE B 1 119 ? -1.276 -3.99 -11.07 1 93.44 119 PHE B N 1
ATOM 2252 C CA . PHE B 1 119 ? -0.579 -2.713 -11.148 1 93.44 119 PHE B CA 1
ATOM 2253 C C . PHE B 1 119 ? -1.528 -1.604 -11.586 1 93.44 119 PHE B C 1
ATOM 2255 O O . PHE B 1 119 ? -1.471 -0.489 -11.062 1 93.44 119 PHE B O 1
ATOM 2262 N N . THR B 1 120 ? -2.4 -1.95 -12.492 1 90.44 120 THR B N 1
ATOM 2263 C CA . THR B 1 120 ? -3.289 -0.963 -13.102 1 90.44 120 THR B CA 1
ATOM 2264 C C . THR B 1 120 ? -4.359 -0.52 -12.109 1 90.44 120 THR B C 1
ATOM 2266 O O . THR B 1 120 ? -4.844 0.611 -12.172 1 90.44 120 THR B O 1
ATOM 2269 N N . ASN B 1 121 ? -4.715 -1.421 -11.219 1 95 121 ASN B N 1
ATOM 2270 C CA . ASN B 1 121 ? -5.754 -1.122 -10.242 1 95 121 ASN B CA 1
ATOM 2271 C C . ASN B 1 121 ? -5.195 -1.106 -8.82 1 95 121 ASN B C 1
ATOM 2273 O O . ASN B 1 121 ? -5.926 -1.362 -7.863 1 95 121 ASN B O 1
ATOM 2277 N N . LEU B 1 122 ? -3.928 -0.868 -8.672 1 97.12 122 LEU B N 1
ATOM 2278 C CA . LEU B 1 122 ? -3.254 -0.976 -7.379 1 97.12 122 LEU B CA 1
ATOM 2279 C C . LEU B 1 122 ? -3.918 -0.079 -6.34 1 97.12 122 LEU B C 1
ATOM 2281 O O . LEU B 1 122 ? -4.133 -0.495 -5.199 1 97.12 122 LEU B O 1
ATOM 2285 N N . ALA B 1 123 ? -4.254 1.17 -6.699 1 96.81 123 ALA B N 1
ATOM 2286 C CA . ALA B 1 123 ? -4.863 2.115 -5.766 1 96.81 123 ALA B CA 1
ATOM 2287 C C . ALA B 1 123 ? -6.207 1.597 -5.262 1 96.81 123 ALA B C 1
ATOM 2289 O O . ALA B 1 123 ? -6.523 1.724 -4.074 1 96.81 123 ALA B O 1
ATOM 2290 N N . ARG B 1 124 ? -6.965 1.063 -6.219 1 96.5 124 ARG B N 1
ATOM 2291 C CA . ARG B 1 124 ? -8.266 0.523 -5.844 1 96.5 124 ARG B CA 1
ATOM 2292 C C . ARG B 1 124 ? -8.117 -0.637 -4.867 1 96.5 124 ARG B C 1
ATOM 2294 O O . ARG B 1 124 ? -8.82 -0.696 -3.855 1 96.5 124 ARG B O 1
ATOM 2301 N N . VAL B 1 125 ? -7.227 -1.564 -5.125 1 98.12 125 VAL B N 1
ATOM 2302 C CA . VAL B 1 125 ? -6.988 -2.691 -4.23 1 98.12 125 VAL B CA 1
ATOM 2303 C C . VAL B 1 125 ? -6.516 -2.182 -2.871 1 98.12 125 VAL B C 1
ATOM 2305 O O . VAL B 1 125 ? -7 -2.633 -1.831 1 98.12 125 VAL B O 1
ATOM 2308 N N . HIS B 1 126 ? -5.598 -1.261 -2.891 1 98.25 126 HIS B N 1
ATOM 2309 C CA . HIS B 1 126 ? -5.055 -0.681 -1.669 1 98.25 126 HIS B CA 1
ATOM 2310 C C . HIS B 1 126 ? -6.156 -0.062 -0.816 1 98.25 126 HIS B C 1
ATOM 2312 O O . HIS B 1 126 ? -6.133 -0.172 0.412 1 98.25 126 HIS B O 1
ATOM 2318 N N . ALA B 1 127 ? -7.102 0.588 -1.446 1 97.88 127 ALA B N 1
ATOM 2319 C CA . ALA B 1 127 ? -8.203 1.231 -0.731 1 97.88 127 ALA B CA 1
ATOM 2320 C C . ALA B 1 127 ? -9.117 0.196 -0.094 1 97.88 127 ALA B C 1
ATOM 2322 O O . ALA B 1 127 ? -9.703 0.443 0.963 1 97.88 127 ALA B O 1
ATOM 2323 N N . LEU B 1 128 ? -9.211 -0.95 -0.717 1 97.88 128 LEU B N 1
ATOM 2324 C CA . LEU B 1 128 ? -10.242 -1.919 -0.346 1 97.88 128 LEU B CA 1
ATOM 2325 C C . LEU B 1 128 ? -9.711 -2.891 0.705 1 97.88 128 LEU B C 1
ATOM 2327 O O . LEU B 1 128 ? -10.492 -3.553 1.392 1 97.88 128 LEU B O 1
ATOM 2331 N N . ILE B 1 129 ? -8.383 -3.041 0.791 1 97.31 129 ILE B N 1
ATOM 2332 C CA . ILE B 1 129 ? -7.836 -3.988 1.756 1 97.31 129 ILE B CA 1
ATOM 2333 C C . ILE B 1 129 ? -7.809 -3.352 3.145 1 97.31 129 ILE B C 1
ATOM 2335 O O . ILE B 1 129 ? -7.504 -2.164 3.283 1 97.31 129 ILE B O 1
ATOM 2339 N N . GLU B 1 130 ? -8.148 -4.16 4.086 1 93.69 130 GLU B N 1
ATOM 2340 C CA . GLU B 1 130 ? -8.242 -3.697 5.469 1 93.69 130 GLU B CA 1
ATOM 2341 C C . GLU B 1 130 ? -7.109 -4.27 6.316 1 93.69 130 GLU B C 1
ATOM 2343 O O . GLU B 1 130 ? -7.117 -5.457 6.652 1 93.69 130 GLU B O 1
ATOM 2348 N N . GLY B 1 131 ? -6.176 -3.514 6.641 1 90.25 131 GLY B N 1
ATOM 2349 C CA . GLY B 1 131 ? -5.168 -3.939 7.598 1 90.25 131 GLY B CA 1
ATOM 2350 C C . GLY B 1 131 ? -3.994 -4.652 6.953 1 90.25 131 GLY B C 1
ATOM 2351 O O . GLY B 1 131 ? -2.859 -4.539 7.422 1 90.25 131 GLY B O 1
ATOM 2352 N N . ALA B 1 132 ? -4.203 -5.395 5.887 1 95.38 132 ALA B N 1
ATOM 2353 C CA . ALA B 1 132 ? -3.133 -6.152 5.242 1 95.38 132 ALA B CA 1
ATOM 2354 C C . ALA B 1 132 ? -2.229 -5.234 4.426 1 95.38 132 ALA B C 1
ATOM 2356 O O . ALA B 1 132 ? -2.67 -4.191 3.939 1 95.38 132 ALA B O 1
ATOM 2357 N N . THR B 1 133 ? -0.989 -5.648 4.324 1 96.19 133 THR B N 1
ATOM 2358 C CA . THR B 1 133 ? -0.069 -4.977 3.41 1 96.19 133 THR B CA 1
ATOM 2359 C C . THR B 1 133 ? -0.259 -5.484 1.983 1 96.19 133 THR B C 1
ATOM 2361 O O . THR B 1 133 ? -0.404 -6.688 1.76 1 96.19 133 THR B O 1
ATOM 2364 N N . LEU B 1 134 ? -0.415 -4.574 1.052 1 98.19 134 LEU B N 1
ATOM 2365 C CA . LEU B 1 134 ? -0.473 -4.918 -0.365 1 98.19 134 LEU B CA 1
ATOM 2366 C C . LEU B 1 134 ? 0.925 -5.164 -0.922 1 98.19 134 LEU B C 1
ATOM 2368 O O . LEU B 1 134 ? 1.797 -4.297 -0.828 1 98.19 134 LEU B O 1
ATOM 2372 N N . VAL B 1 135 ? 1.119 -6.328 -1.549 1 98.19 135 VAL B N 1
ATOM 2373 C CA . VAL B 1 135 ? 2.479 -6.699 -1.928 1 98.19 135 VAL B CA 1
ATOM 2374 C C . VAL B 1 135 ? 2.486 -7.246 -3.354 1 98.19 135 VAL B C 1
ATOM 2376 O O . VAL B 1 135 ? 2.277 -8.438 -3.568 1 98.19 135 VAL B O 1
ATOM 2379 N N . PRO B 1 136 ? 2.816 -6.398 -4.309 1 98.5 136 PRO B N 1
ATOM 2380 C CA . PRO B 1 136 ? 3.1 -6.93 -5.645 1 98.5 136 PRO B CA 1
ATOM 2381 C C . PRO B 1 136 ? 4.387 -7.75 -5.691 1 98.5 136 PRO B C 1
ATOM 2383 O O . PRO B 1 136 ? 5.289 -7.539 -4.879 1 98.5 136 PRO B O 1
ATOM 2386 N N . THR B 1 137 ? 4.508 -8.602 -6.66 1 98.69 137 THR B N 1
ATOM 2387 C CA . THR B 1 137 ? 5.602 -9.562 -6.762 1 98.69 137 THR B CA 1
ATOM 2388 C C . THR B 1 137 ? 6.949 -8.844 -6.793 1 98.69 137 THR B C 1
ATOM 2390 O O . THR B 1 137 ? 7.871 -9.211 -6.059 1 98.69 137 THR B O 1
ATOM 2393 N N . PRO B 1 138 ? 7.152 -7.758 -7.641 1 98.44 138 PRO B N 1
ATOM 2394 C CA . PRO B 1 138 ? 8.469 -7.105 -7.629 1 98.44 138 PRO B CA 1
ATOM 2395 C C . PRO B 1 138 ? 8.852 -6.586 -6.246 1 98.44 138 PRO B C 1
ATOM 2397 O O . PRO B 1 138 ? 10.023 -6.652 -5.863 1 98.44 138 PRO B O 1
ATOM 2400 N N . ARG B 1 139 ? 7.91 -6.062 -5.551 1 97.88 139 ARG B N 1
ATOM 2401 C CA . ARG B 1 139 ? 8.172 -5.574 -4.203 1 97.88 139 ARG B CA 1
ATOM 2402 C C . ARG B 1 139 ? 8.516 -6.723 -3.262 1 97.88 139 ARG B C 1
ATOM 2404 O O . ARG B 1 139 ? 9.398 -6.59 -2.41 1 97.88 139 ARG B O 1
ATOM 2411 N N . LEU B 1 140 ? 7.812 -7.82 -3.346 1 98.19 140 LEU B N 1
ATOM 2412 C CA . LEU B 1 140 ? 8.117 -8.992 -2.529 1 98.19 140 LEU B CA 1
ATOM 2413 C C . LEU B 1 140 ? 9.57 -9.422 -2.717 1 98.19 140 LEU B C 1
ATOM 2415 O O . LEU B 1 140 ? 10.266 -9.703 -1.74 1 98.19 140 LEU B O 1
ATOM 2419 N N . LEU B 1 141 ? 9.961 -9.461 -3.973 1 98.44 141 LEU B N 1
ATOM 2420 C CA . LEU B 1 141 ? 11.312 -9.898 -4.289 1 98.44 141 LEU B CA 1
ATOM 2421 C C . LEU B 1 141 ? 12.344 -8.93 -3.725 1 98.44 141 LEU B C 1
ATOM 2423 O O . LEU B 1 141 ? 13.359 -9.352 -3.168 1 98.44 141 LEU B O 1
ATOM 2427 N N . ARG B 1 142 ? 12.07 -7.672 -3.871 1 97.75 142 ARG B N 1
ATOM 2428 C CA . ARG B 1 142 ? 12.945 -6.688 -3.244 1 97.75 142 ARG B CA 1
ATOM 2429 C C . ARG B 1 142 ? 13.008 -6.891 -1.735 1 97.75 142 ARG B C 1
ATOM 2431 O O . ARG B 1 142 ? 14.086 -6.832 -1.141 1 97.75 142 ARG B O 1
ATOM 2438 N N . ASP B 1 143 ? 11.875 -7.121 -1.102 1 95.62 143 ASP B N 1
ATOM 2439 C CA . ASP B 1 143 ? 11.812 -7.273 0.349 1 95.62 143 ASP B CA 1
ATOM 2440 C C . ASP B 1 143 ? 12.57 -8.516 0.801 1 95.62 143 ASP B C 1
ATOM 2442 O O . ASP B 1 143 ? 13.188 -8.523 1.87 1 95.62 143 ASP B O 1
ATOM 2446 N N . TYR B 1 144 ? 12.523 -9.57 -0.04 1 96.88 144 TYR B N 1
ATOM 2447 C CA . TYR B 1 144 ? 13.305 -10.766 0.254 1 96.88 144 TYR B CA 1
ATOM 2448 C C . TYR B 1 144 ? 14.797 -10.445 0.292 1 96.88 144 TYR B C 1
ATOM 2450 O O . TYR B 1 144 ? 15.531 -10.984 1.119 1 96.88 144 TYR B O 1
ATOM 2458 N N . ALA B 1 145 ? 15.203 -9.609 -0.63 1 96.94 145 ALA B N 1
ATOM 2459 C CA . ALA B 1 145 ? 16.609 -9.203 -0.647 1 96.94 145 ALA B CA 1
ATOM 2460 C C . ALA B 1 145 ? 16.938 -8.344 0.566 1 96.94 145 ALA B C 1
ATOM 2462 O O . ALA B 1 145 ? 17.984 -8.531 1.202 1 96.94 145 ALA B O 1
ATOM 2463 N N . ARG B 1 146 ? 16.109 -7.477 0.905 1 92.62 146 ARG B N 1
ATOM 2464 C CA . ARG B 1 146 ? 16.328 -6.535 2 1 92.62 146 ARG B CA 1
ATOM 2465 C C . ARG B 1 146 ? 16.484 -7.27 3.328 1 92.62 146 ARG B C 1
ATOM 2467 O O . ARG B 1 146 ? 17.312 -6.891 4.16 1 92.62 146 ARG B O 1
ATOM 2474 N N . VAL B 1 147 ? 15.711 -8.344 3.51 1 92 147 VAL B N 1
ATOM 2475 C CA . VAL B 1 147 ? 15.727 -9.031 4.801 1 92 147 VAL B CA 1
ATOM 2476 C C . VAL B 1 147 ? 16.734 -10.172 4.773 1 92 147 VAL B C 1
ATOM 2478 O O . VAL B 1 147 ? 16.812 -10.961 5.711 1 92 147 VAL B O 1
ATOM 2481 N N . GLY B 1 148 ? 17.406 -10.383 3.637 1 92.88 148 GLY B N 1
ATOM 2482 C CA . GLY B 1 148 ? 18.578 -11.234 3.598 1 92.88 148 GLY B CA 1
ATOM 2483 C C . GLY B 1 148 ? 18.297 -12.625 3.062 1 92.88 148 GLY B C 1
ATOM 2484 O O . GLY B 1 148 ? 19.125 -13.523 3.174 1 92.88 148 GLY B O 1
ATOM 2485 N N . HIS B 1 149 ? 17.094 -12.836 2.449 1 93.62 149 HIS B N 1
ATOM 2486 C CA . HIS B 1 149 ? 16.781 -14.148 1.884 1 93.62 149 HIS B CA 1
ATOM 2487 C C . HIS B 1 149 ? 17.531 -14.367 0.569 1 93.62 149 HIS B C 1
ATOM 2489 O O . HIS B 1 149 ? 17.688 -15.508 0.13 1 93.62 149 HIS B O 1
ATOM 2495 N N . MET B 1 150 ? 17.875 -13.297 -0.072 1 96.38 150 MET B N 1
ATOM 2496 C CA . MET B 1 150 ? 18.656 -13.328 -1.31 1 96.38 150 MET B CA 1
ATOM 2497 C C . MET B 1 150 ? 19.438 -12.031 -1.49 1 96.38 150 MET B C 1
ATOM 2499 O O . MET B 1 150 ? 19.234 -11.062 -0.751 1 96.38 150 MET B O 1
ATOM 2503 N N . ARG B 1 151 ? 20.422 -12.102 -2.367 1 97.5 151 ARG B N 1
ATOM 2504 C CA . ARG B 1 151 ? 21.172 -10.891 -2.695 1 97.5 151 ARG B CA 1
ATOM 2505 C C . ARG B 1 151 ? 20.344 -9.961 -3.578 1 97.5 151 ARG B C 1
ATOM 2507 O O . ARG B 1 151 ? 19.438 -10.398 -4.273 1 97.5 151 ARG B O 1
ATOM 2514 N N . GLU B 1 152 ? 20.594 -8.703 -3.57 1 97.62 152 GLU B N 1
ATOM 2515 C CA . GLU B 1 152 ? 19.906 -7.711 -4.391 1 97.62 152 GLU B CA 1
ATOM 2516 C C . GLU B 1 152 ? 20 -8.062 -5.871 1 97.62 152 GLU B C 1
ATOM 2518 O O . GLU B 1 152 ? 19.031 -7.898 -6.613 1 97.62 152 GLU B O 1
ATOM 2523 N N . GLU B 1 153 ? 21.156 -8.578 -6.301 1 97.69 153 GLU B N 1
ATOM 2524 C CA . GLU B 1 153 ? 21.344 -8.938 -7.699 1 97.69 153 GLU B CA 1
ATOM 2525 C C . GLU B 1 153 ? 20.453 -10.102 -8.102 1 97.69 153 GLU B C 1
ATOM 2527 O O . GLU B 1 153 ? 19.953 -10.156 -9.234 1 97.69 153 GLU B O 1
ATOM 2532 N N . GLN B 1 154 ? 20.25 -10.969 -7.176 1 98.38 154 GLN B N 1
ATOM 2533 C CA . GLN B 1 154 ? 19.391 -12.117 -7.438 1 98.38 154 GLN B CA 1
ATOM 2534 C C . GLN B 1 154 ? 17.922 -11.68 -7.559 1 98.38 154 GLN B C 1
ATOM 2536 O O . GLN B 1 154 ? 17.203 -12.172 -8.43 1 98.38 154 GLN B O 1
ATOM 2541 N N . ALA B 1 155 ? 17.531 -10.758 -6.695 1 98.44 155 ALA B N 1
ATOM 2542 C CA . ALA B 1 155 ? 16.188 -10.211 -6.789 1 98.44 155 ALA B CA 1
ATOM 2543 C C . ALA B 1 155 ? 15.961 -9.516 -8.133 1 98.44 155 ALA B C 1
ATOM 2545 O O . ALA B 1 155 ? 14.93 -9.711 -8.781 1 98.44 155 ALA B O 1
ATOM 2546 N N . ARG B 1 156 ? 16.938 -8.742 -8.609 1 97.94 156 ARG B N 1
ATOM 2547 C CA . ARG B 1 156 ? 16.859 -8.062 -9.898 1 97.94 156 ARG B CA 1
ATOM 2548 C C . ARG B 1 156 ? 16.734 -9.07 -11.039 1 97.94 156 ARG B C 1
ATOM 2550 O O . ARG B 1 156 ? 15.906 -8.906 -11.93 1 97.94 156 ARG B O 1
ATOM 2557 N N . ARG B 1 157 ? 17.531 -10.094 -10.961 1 98.06 157 ARG B N 1
ATOM 2558 C CA . ARG B 1 157 ? 17.5 -11.117 -11.992 1 98.06 157 ARG B CA 1
ATOM 2559 C C . ARG B 1 157 ? 16.141 -11.805 -12.047 1 98.06 157 ARG B C 1
ATOM 2561 O O . ARG B 1 157 ? 15.648 -12.125 -13.125 1 98.06 157 ARG B O 1
ATOM 2568 N N . LEU B 1 158 ? 15.617 -12.023 -10.898 1 98.69 158 LEU B N 1
ATOM 2569 C CA . LEU B 1 158 ? 14.297 -12.641 -10.836 1 98.69 158 LEU B CA 1
ATOM 2570 C C . LEU B 1 158 ? 13.25 -11.75 -11.492 1 98.69 158 LEU B C 1
ATOM 2572 O O . LEU B 1 158 ? 12.445 -12.219 -12.305 1 98.69 158 LEU B O 1
ATOM 2576 N N . VAL B 1 159 ? 13.234 -10.438 -11.188 1 98.56 159 VAL B N 1
ATOM 2577 C CA . VAL B 1 159 ? 12.281 -9.508 -11.789 1 98.56 159 VAL B CA 1
ATOM 2578 C C . VAL B 1 159 ? 12.477 -9.477 -13.305 1 98.56 159 VAL B C 1
ATOM 2580 O O . VAL B 1 159 ? 11.508 -9.531 -14.062 1 98.56 159 VAL B O 1
ATOM 2583 N N . GLU B 1 160 ? 13.688 -9.492 -13.742 1 97.56 160 GLU B N 1
ATOM 2584 C CA . GLU B 1 160 ? 14.008 -9.43 -15.172 1 97.56 160 GLU B CA 1
ATOM 2585 C C . GLU B 1 160 ? 13.609 -10.719 -15.883 1 97.56 160 GLU B C 1
ATOM 2587 O O . GLU B 1 160 ? 13.258 -10.695 -17.062 1 97.56 160 GLU B O 1
ATOM 2592 N N . THR B 1 161 ? 13.711 -11.828 -15.172 1 98 161 THR B N 1
ATOM 2593 C CA . THR B 1 161 ? 13.305 -13.117 -15.719 1 98 161 THR B CA 1
ATOM 2594 C C . THR B 1 161 ? 11.789 -13.18 -15.891 1 98 161 THR B C 1
ATOM 2596 O O . THR B 1 161 ? 11.289 -13.703 -16.891 1 98 161 THR B O 1
ATOM 2599 N N . ILE B 1 162 ? 11.016 -12.586 -14.977 1 98.44 162 ILE B N 1
ATOM 2600 C CA . ILE B 1 162 ? 9.562 -12.656 -14.945 1 98.44 162 ILE B CA 1
ATOM 2601 C C . ILE B 1 162 ? 8.977 -11.625 -15.914 1 98.44 162 ILE B C 1
ATOM 2603 O O . ILE B 1 162 ? 7.98 -11.891 -16.578 1 98.44 162 ILE B O 1
ATOM 2607 N N . ALA B 1 163 ? 9.586 -10.539 -16.109 1 97.62 163 ALA B N 1
ATOM 2608 C CA . ALA B 1 163 ? 9.062 -9.312 -16.719 1 97.62 163 ALA B CA 1
ATOM 2609 C C . ALA B 1 163 ? 8.578 -9.562 -18.141 1 97.62 163 ALA B C 1
ATOM 2611 O O . ALA B 1 163 ? 7.457 -9.195 -18.5 1 97.62 163 ALA B O 1
ATOM 2612 N N . PRO B 1 164 ? 9.367 -10.242 -19.016 1 96.94 164 PRO B N 1
ATOM 2613 C CA . PRO B 1 164 ? 8.898 -10.422 -20.391 1 96.94 164 PRO B CA 1
ATOM 2614 C C . PRO B 1 164 ? 7.664 -11.312 -20.484 1 96.94 164 PRO B C 1
ATOM 2616 O O . PRO B 1 164 ? 6.859 -11.164 -21.422 1 96.94 164 PRO B O 1
ATOM 2619 N N . HIS B 1 165 ? 7.445 -12.125 -19.562 1 97 165 HIS B N 1
ATOM 2620 C CA . HIS B 1 165 ? 6.359 -13.102 -19.625 1 97 165 HIS B CA 1
ATOM 2621 C C . HIS B 1 165 ? 5.074 -12.523 -19.031 1 97 165 HIS B C 1
ATOM 2623 O O . HIS B 1 165 ? 3.99 -13.07 -19.25 1 97 165 HIS B O 1
ATOM 2629 N N . ARG B 1 166 ? 5.203 -11.445 -18.25 1 96.38 166 ARG B N 1
ATOM 2630 C CA . ARG B 1 166 ? 4.047 -10.812 -17.625 1 96.38 166 ARG B CA 1
ATOM 2631 C C . ARG B 1 166 ? 3.795 -9.43 -18.219 1 96.38 166 ARG B C 1
ATOM 2633 O O . ARG B 1 166 ? 2.988 -8.664 -17.688 1 96.38 166 ARG B O 1
ATOM 2640 N N . SER B 1 167 ? 4.516 -9.055 -19.25 1 92.81 167 SER B N 1
ATOM 2641 C CA . SER B 1 167 ? 4.398 -7.766 -19.922 1 92.81 167 SER B CA 1
ATOM 2642 C C . SER B 1 167 ? 4.723 -6.613 -18.984 1 92.81 167 SER B C 1
ATOM 2644 O O . SER B 1 167 ? 3.994 -5.621 -18.938 1 92.81 167 SER B O 1
ATOM 2646 N N . TRP B 1 168 ? 5.859 -6.809 -18.156 1 95.31 168 TRP B N 1
ATOM 2647 C CA . TRP B 1 168 ? 6.258 -5.797 -17.188 1 95.31 168 TRP B CA 1
ATOM 2648 C C . TRP B 1 168 ? 7.27 -4.828 -17.797 1 95.31 168 TRP B C 1
ATOM 2650 O O . TRP B 1 168 ? 7.715 -3.893 -17.125 1 95.31 168 TRP B O 1
ATOM 2660 N N . GLY B 1 169 ? 7.691 -5.055 -18.984 1 88 169 GLY B N 1
ATOM 2661 C CA . GLY B 1 169 ? 8.812 -4.32 -19.547 1 88 169 GLY B CA 1
ATOM 2662 C C . GLY B 1 169 ? 8.672 -2.816 -19.406 1 88 169 GLY B C 1
ATOM 2663 O O . GLY B 1 169 ? 9.617 -2.137 -19 1 88 169 GLY B O 1
ATOM 2664 N N . ALA B 1 170 ? 7.59 -2.25 -19.656 1 91.38 170 ALA B N 1
ATOM 2665 C CA . ALA B 1 170 ? 7.383 -0.805 -19.594 1 91.38 170 ALA B CA 1
ATOM 2666 C C . ALA B 1 170 ? 6.551 -0.416 -18.375 1 91.38 170 ALA B C 1
ATOM 2668 O O . ALA B 1 170 ? 6.055 0.709 -18.297 1 91.38 170 ALA B O 1
ATOM 2669 N N . ASN B 1 171 ? 6.461 -1.356 -17.516 1 95.56 171 ASN B N 1
ATOM 2670 C CA . ASN B 1 171 ? 5.637 -1.107 -16.344 1 95.56 171 ASN B CA 1
ATOM 2671 C C . ASN B 1 171 ? 6.336 -0.179 -15.352 1 95.56 171 ASN B C 1
ATOM 2673 O O . ASN B 1 171 ? 7.391 -0.521 -14.805 1 95.56 171 ASN B O 1
ATOM 2677 N N . SER B 1 172 ? 5.77 0.999 -15.141 1 94.94 172 SER B N 1
ATOM 2678 C CA . SER B 1 172 ? 6.406 2.035 -14.336 1 94.94 172 SER B CA 1
ATOM 2679 C C . SER B 1 172 ? 6.566 1.588 -12.883 1 94.94 172 SER B C 1
ATOM 2681 O O . SER B 1 172 ? 7.52 1.979 -12.211 1 94.94 172 SER B O 1
ATOM 2683 N N . TYR B 1 173 ? 5.66 0.77 -12.328 1 97.38 173 TYR B N 1
ATOM 2684 C CA . TYR B 1 173 ? 5.785 0.236 -10.977 1 97.38 173 TYR B CA 1
ATOM 2685 C C . TYR B 1 173 ? 7.023 -0.641 -10.852 1 97.38 173 TYR B C 1
ATOM 2687 O O . TYR B 1 173 ? 7.812 -0.481 -9.914 1 97.38 173 TYR B O 1
ATOM 2695 N N . VAL B 1 174 ? 7.168 -1.539 -11.82 1 98 174 VAL B N 1
ATOM 2696 C CA . VAL B 1 174 ? 8.281 -2.477 -11.812 1 98 174 VAL B CA 1
ATOM 2697 C C . VAL B 1 174 ? 9.602 -1.711 -11.938 1 98 174 VAL B C 1
ATOM 2699 O O . VAL B 1 174 ? 10.562 -1.991 -11.219 1 98 174 VAL B O 1
ATOM 2702 N N . GLN B 1 175 ? 9.594 -0.719 -12.805 1 96.62 175 GLN B N 1
ATOM 2703 C CA . GLN B 1 175 ? 10.797 0.085 -12.984 1 96.62 175 GLN B CA 1
ATOM 2704 C C . GLN B 1 175 ? 11.164 0.822 -11.695 1 96.62 175 GLN B C 1
ATOM 2706 O O . GLN B 1 175 ? 12.344 0.925 -11.352 1 96.62 175 GLN B O 1
ATOM 2711 N N . ALA B 1 176 ? 10.156 1.306 -11.031 1 96.38 176 ALA B N 1
ATOM 2712 C CA . ALA B 1 176 ? 10.406 2.016 -9.781 1 96.38 176 ALA B CA 1
ATOM 2713 C C . ALA B 1 176 ? 10.992 1.08 -8.727 1 96.38 176 ALA B C 1
ATOM 2715 O O . ALA B 1 176 ? 11.93 1.444 -8.016 1 96.38 176 ALA B O 1
ATOM 2716 N N . VAL B 1 177 ? 10.492 -0.119 -8.602 1 97.06 177 VAL B N 1
ATOM 2717 C CA . VAL B 1 177 ? 11.008 -1.093 -7.641 1 97.06 177 VAL B CA 1
ATOM 2718 C C . VAL B 1 177 ? 12.453 -1.446 -7.98 1 97.06 177 VAL B C 1
ATOM 2720 O O . VAL B 1 177 ? 13.312 -1.475 -7.102 1 97.06 177 VAL B O 1
ATOM 2723 N N . LEU B 1 178 ? 12.703 -1.661 -9.305 1 96.44 178 LEU B N 1
ATOM 2724 C CA . LEU B 1 178 ? 14.047 -2.02 -9.742 1 96.44 178 LEU B CA 1
ATOM 2725 C C . LEU B 1 178 ? 15.047 -0.915 -9.414 1 96.44 178 LEU B C 1
ATOM 2727 O O . LEU B 1 178 ? 16.203 -1.193 -9.07 1 96.44 178 LEU B O 1
ATOM 2731 N N . ALA B 1 179 ? 14.594 0.281 -9.461 1 92.31 179 ALA B N 1
ATOM 2732 C CA . ALA B 1 179 ? 15.461 1.425 -9.203 1 92.31 179 ALA B CA 1
ATOM 2733 C C . ALA B 1 179 ? 15.883 1.467 -7.734 1 92.31 179 ALA B C 1
ATOM 2735 O O . ALA B 1 179 ? 16.859 2.139 -7.379 1 92.31 179 ALA B O 1
ATOM 2736 N N . THR B 1 180 ? 15.148 0.787 -6.879 1 92 180 THR B N 1
ATOM 2737 C CA . THR B 1 180 ? 15.461 0.793 -5.453 1 92 180 THR B CA 1
ATOM 2738 C C . THR B 1 180 ? 16.375 -0.375 -5.098 1 92 180 THR B C 1
ATOM 2740 O O . THR B 1 180 ? 16.781 -0.521 -3.943 1 92 180 THR B O 1
ATOM 2743 N N . LEU B 1 181 ? 16.609 -1.282 -6.016 1 91.94 181 LEU B N 1
ATOM 2744 C CA . LEU B 1 181 ? 17.531 -2.402 -5.836 1 91.94 181 LEU B CA 1
ATOM 2745 C C . LEU B 1 181 ? 18.953 -2.006 -6.203 1 91.94 181 LEU B C 1
ATOM 2747 O O . LEU B 1 181 ? 19.156 -1.187 -7.102 1 91.94 181 LEU B O 1
#

Secondary structure (DSSP, 8-state):
--EEEE-HHHHHHHHHHHH-TT--TTTS--HHHHHHHHSEEEEEHHHHHHHHHHTTSSSHHHHHHHHHHHTGGGEEEE-TT-STT--SS----SS-HHHHHHHHHHHHHT-SEEE---GGGHHHHHHH--SSEEE-HHHHHHHHHHTTSS-HHHHHHHHHHHHHHHT-TT-HHHHHHHHT-/--EEEE-HHHHHHHHHHHH-TT--TTTS--HHHHHHHHSEEEEEHHHHHHHHHHTTSSSHHHHHHHHHHHTGGGEEEE-TT-STT--SS----SS-HHHHHHHHHHHHHT-SEEE----TTHHHHHHH--SSEEE-HHHHHHHHHHTTSS-HHHHHHHHHHHHHHHT-TT-HHHHHHHHT-

Foldseek 3Di:
DAEEEEAQLQQLLLQLLVLDPVHDCVVAPRRNVCDLVVYAYEFEPVRLVVLVVQLPDDDSSVSSSVSSVVVPVSYYYDHLQPDPPHDPDQDPLVDDDRLSRSQSNCQVVVGQAYEDQPLVCQVSSVVSHDNHHYDYNLRVLCVCCVVPVDPLVSSLVSLVSSCVVSVCPPPPVNVVSNVVD/DAEEEEAQLQQLLLQLLVLDPVHDCVVAPRRNCCDLVVYAYEFEPVRLVVLVVQLPDDDSSVSSSVSSVVVPVSYYYDHLQPDPPHDPDQDPLVDDDRLSRSQSNCQVVVGQAYEDQPLVCQVSSVVSHDNHHYAYNLRVLCVCCVVPVDPLVSSLVSLVSSCVVSVCPPPPVNVVSNVVD